Protein AF-A0A812KJP5-F1 (afdb_monomer_lite)

Organism: Symbiodinium pilosum (NCBI:txid2952)

Secondary structure (DSSP, 8-state):
-GGG---SSHHHHHHHHHHHTT-HHHHHHHHHHHHHHTS--HHHHHHHTTT---TTHHHHHHHHHHHHHHHHHHHHHHHHHHHHHHTTTSSS--HHHHHHHHHHHHHHHHHHHHHHHHHHTT-HHHHHHHHHHHHHHHHHHHHHHHHHHHHT-HHHHHTSHHHHTT--S-----PPPHHHHIIIIIHHHHHHHHHHHHHHHHHHHHHHHHHHHHHHHHHHHHHHHHHHT-GGG-

Sequence (234 aa):
DLEDATCSYESDEDQIREAIAGFEEDVITAITVLKSAGAYNTSIRRAHTKGQDIAGAGNSHVDMRLSAAMIPWTVCLIEELSAAHIWEDCSLPSELLTFALAAIIFLAMIATMVASRYWIFHGPDKVNFLIQVCIYAGIFAVSAPFAIAGLQGWAQVQHLPIFYRFAHTPASTACPSRATWFGCVLLRPCIAVIAAILSWVCPVWHHRKDAEVEANELERDAEDVDSVLSPDSL

Radius of gyration: 26.45 Å; chains: 1; bounding box: 56×51×74 Å

pLDDT: mean 79.42, std 16.22, range [42.34, 97.62]

Foldseek 3Di:
DCVPDDDPDPVVVVVVCVVCVPVVVVVVVVVVLCVQQQHDDPVSVVCVVVVHRRRCVLVVVLVVLLVVLCVLLVVLLVQLLLCLVLLVVPPDDHSVLSVVLSVLSVVLSVLLVVLLVVCVVVGSVLNVVLSVLSNVLSVCLNCVLCVQQVVVPPVLNCSRSVNVVVPPDPPDPDHHDPRSCCSSRVVNSVSSVVSSVCSNPVSVVVVVVVVVVVVVVVVVVVVVVVVVVPPPPD

Structure (mmCIF, N/CA/C/O backbone):
data_AF-A0A812KJP5-F1
#
_entry.id   AF-A0A812KJP5-F1
#
loop_
_atom_site.group_PDB
_atom_site.id
_atom_site.type_symbol
_atom_site.label_atom_id
_atom_site.label_alt_id
_atom_site.label_comp_id
_atom_site.label_asym_id
_atom_site.label_entity_id
_atom_site.label_seq_id
_atom_site.pdbx_PDB_ins_code
_atom_site.Cartn_x
_atom_site.Cartn_y
_atom_site.Cartn_z
_atom_site.occupancy
_atom_site.B_iso_or_equiv
_atom_site.auth_seq_id
_atom_site.auth_comp_id
_atom_site.auth_asym_id
_atom_site.auth_atom_id
_atom_site.pdbx_PDB_model_num
ATOM 1 N N . ASP A 1 1 ? -21.103 9.495 34.649 1.00 47.28 1 ASP A N 1
ATOM 2 C CA . ASP A 1 1 ? -21.789 8.625 35.613 1.00 47.28 1 ASP A CA 1
ATOM 3 C C . ASP A 1 1 ? -21.898 7.212 35.075 1.00 47.28 1 ASP A C 1
ATOM 5 O O . ASP A 1 1 ? -22.078 7.053 33.873 1.00 47.28 1 ASP A O 1
ATOM 9 N N . LEU A 1 2 ? -21.698 6.200 35.931 1.00 50.84 2 LEU A N 1
ATOM 10 C CA . LEU A 1 2 ? -21.914 4.786 35.573 1.00 50.84 2 LEU A CA 1
ATOM 11 C C . LEU A 1 2 ? -23.396 4.472 35.345 1.00 50.84 2 LEU A C 1
ATOM 13 O O . LEU A 1 2 ? -23.712 3.500 34.674 1.00 50.84 2 LEU A O 1
ATOM 17 N N . GLU A 1 3 ? -24.286 5.297 35.897 1.00 51.09 3 GLU A N 1
ATOM 18 C CA . GLU A 1 3 ? -25.737 5.119 35.816 1.00 51.09 3 GLU A CA 1
ATOM 19 C C . GLU A 1 3 ? -26.283 5.215 34.382 1.00 51.09 3 GLU A C 1
ATOM 21 O O . GLU A 1 3 ? -27.330 4.642 34.109 1.00 51.09 3 GLU A O 1
ATOM 26 N N . ASP A 1 4 ? -25.546 5.845 33.458 1.00 49.16 4 ASP A N 1
ATOM 27 C CA . ASP A 1 4 ? -25.931 5.981 32.043 1.00 49.16 4 ASP A CA 1
ATOM 28 C C . ASP A 1 4 ? -25.287 4.926 31.117 1.00 49.16 4 ASP A C 1
ATOM 30 O O . ASP A 1 4 ? -25.526 4.926 29.905 1.00 49.16 4 ASP A O 1
ATOM 34 N N . ALA A 1 5 ? -24.419 4.052 31.639 1.00 52.69 5 ALA A N 1
ATOM 35 C CA . ALA A 1 5 ? -23.782 3.010 30.838 1.00 52.69 5 ALA A CA 1
ATOM 36 C C . ALA A 1 5 ? -24.732 1.811 30.699 1.00 52.69 5 ALA A C 1
ATOM 38 O O . ALA A 1 5 ? -25.007 1.129 31.678 1.00 52.69 5 ALA A O 1
ATOM 39 N N . THR A 1 6 ? -25.214 1.559 29.481 1.00 48.53 6 THR A N 1
ATOM 40 C CA . THR A 1 6 ? -26.091 0.424 29.151 1.00 48.53 6 THR A CA 1
ATOM 41 C C . THR A 1 6 ? -25.305 -0.646 28.399 1.00 48.53 6 THR A C 1
ATOM 43 O O . THR A 1 6 ? -24.498 -0.325 27.519 1.00 48.53 6 THR A O 1
ATOM 46 N N . CYS A 1 7 ? -25.513 -1.915 28.754 1.00 51.94 7 CYS A N 1
ATOM 47 C CA . CYS A 1 7 ? -24.945 -3.043 28.014 1.00 51.94 7 CYS A CA 1
ATOM 48 C C . CYS A 1 7 ? -25.886 -3.481 26.883 1.00 51.94 7 C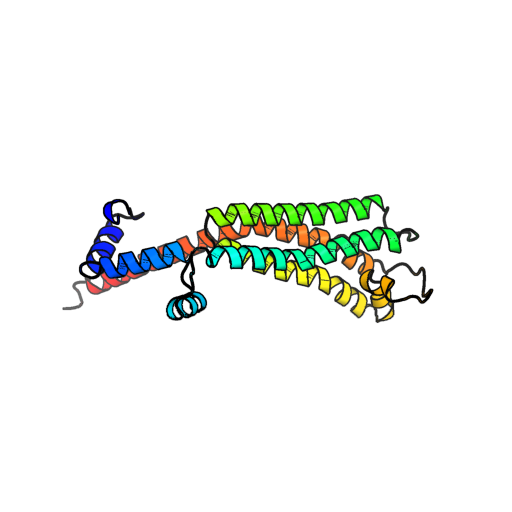YS A C 1
ATOM 50 O O . CYS A 1 7 ? -27.092 -3.249 26.921 1.00 51.94 7 CYS A O 1
ATOM 52 N N . SER A 1 8 ? -25.329 -4.130 25.859 1.00 54.62 8 SER A N 1
ATOM 53 C CA . SER A 1 8 ? -26.097 -4.690 24.736 1.00 54.62 8 SER A CA 1
ATOM 54 C C . SER A 1 8 ? -27.063 -5.804 25.173 1.00 54.62 8 SER A C 1
ATOM 56 O O . SER A 1 8 ? -28.039 -6.068 24.472 1.00 54.62 8 SER A O 1
ATOM 58 N N . TYR A 1 9 ? -26.787 -6.434 26.319 1.00 53.19 9 TYR A N 1
ATOM 59 C CA . TYR A 1 9 ? -27.572 -7.489 26.954 1.00 53.19 9 TYR A CA 1
ATOM 60 C C . TYR A 1 9 ? -27.803 -7.150 28.435 1.00 53.19 9 TYR A C 1
ATOM 62 O O . TYR A 1 9 ? -26.857 -6.812 29.144 1.00 53.19 9 TYR A O 1
ATOM 70 N N . GLU A 1 10 ? -29.054 -7.252 28.904 1.00 59.12 10 GLU A N 1
ATOM 71 C CA . GLU A 1 10 ? -29.430 -6.943 30.300 1.00 59.12 10 GLU A CA 1
ATOM 72 C C . GLU A 1 10 ? -28.800 -7.918 31.313 1.00 59.12 10 GLU A C 1
ATOM 74 O O . GLU A 1 10 ? -28.440 -7.502 32.409 1.00 59.12 10 GLU A O 1
ATOM 79 N N . SER A 1 11 ? -28.599 -9.192 30.950 1.00 61.56 11 SER A N 1
ATOM 80 C CA . SER A 1 11 ? -27.984 -10.195 31.841 1.00 61.56 11 SER A CA 1
ATOM 81 C C . SER A 1 11 ? -26.523 -9.899 32.170 1.00 61.56 11 SER A C 1
ATOM 83 O O . SER A 1 11 ? -26.063 -10.178 33.277 1.00 61.56 11 SER A O 1
ATOM 85 N N . ASP A 1 12 ? -25.800 -9.328 31.209 1.00 54.44 12 ASP A N 1
ATOM 86 C CA . ASP A 1 12 ? -24.386 -9.004 31.364 1.00 54.44 12 ASP A CA 1
ATOM 87 C C . ASP A 1 12 ? -24.230 -7.761 32.235 1.00 54.44 12 ASP A C 1
ATOM 89 O O . ASP A 1 12 ? -23.271 -7.656 32.992 1.00 54.44 12 ASP A O 1
ATOM 93 N N . GLU A 1 13 ? -25.194 -6.835 32.186 1.00 62.16 13 GLU A N 1
ATOM 94 C CA . GLU A 1 13 ? -25.184 -5.646 33.032 1.00 62.16 13 GLU A CA 1
ATOM 95 C C . GLU A 1 13 ? -25.243 -6.013 34.516 1.00 62.16 13 GLU A C 1
ATOM 97 O O . GLU A 1 13 ? -24.439 -5.500 35.296 1.00 62.16 13 GLU A O 1
ATOM 102 N N . ASP A 1 14 ? -26.135 -6.927 34.901 1.00 69.06 14 ASP A N 1
ATOM 103 C CA . ASP A 1 14 ? -26.267 -7.367 36.290 1.00 69.06 14 ASP A CA 1
ATOM 104 C C . ASP A 1 14 ? -25.012 -8.110 36.771 1.00 69.06 14 ASP A C 1
ATOM 106 O O . ASP A 1 14 ? -24.491 -7.803 37.844 1.00 69.06 14 ASP A O 1
ATOM 110 N N . GLN A 1 15 ? -24.455 -9.013 35.954 1.00 65.44 15 GLN A N 1
ATOM 111 C CA . GLN A 1 15 ? -23.216 -9.729 36.290 1.00 65.44 15 GLN A CA 1
ATOM 112 C C . GLN A 1 15 ? -22.006 -8.796 36.391 1.00 65.44 15 GLN A C 1
ATOM 114 O O . GLN A 1 15 ? -21.183 -8.929 37.298 1.00 65.44 15 GLN A O 1
ATOM 119 N N . ILE A 1 16 ? -21.891 -7.832 35.477 1.00 66.12 16 ILE A N 1
ATOM 120 C CA . ILE A 1 16 ? -20.813 -6.844 35.475 1.00 66.12 16 ILE A CA 1
ATOM 121 C C . ILE A 1 16 ? -20.961 -5.912 36.682 1.00 66.12 16 ILE A C 1
ATOM 123 O O . ILE A 1 16 ? -19.976 -5.657 37.374 1.00 66.12 16 ILE A O 1
ATOM 127 N N . ARG A 1 17 ? -22.173 -5.436 36.994 1.00 74.62 17 ARG A N 1
ATOM 128 C CA . ARG A 1 17 ? -22.428 -4.605 38.182 1.00 74.62 17 ARG A CA 1
ATOM 129 C C . ARG A 1 17 ? -22.131 -5.361 39.474 1.00 74.62 17 ARG A C 1
ATOM 131 O O . ARG A 1 17 ? -21.519 -4.782 40.365 1.00 74.62 17 ARG A O 1
ATOM 138 N N . GLU A 1 18 ? -22.498 -6.636 39.566 1.00 78.75 18 GLU A N 1
ATOM 139 C CA . GLU A 1 18 ? -22.200 -7.475 40.731 1.00 78.75 18 GLU A CA 1
ATOM 140 C C . GLU A 1 18 ? -20.693 -7.747 40.873 1.00 78.75 18 GLU A C 1
ATOM 142 O O . GLU A 1 18 ? -20.149 -7.646 41.971 1.00 78.75 18 GLU A O 1
ATOM 147 N N . ALA A 1 19 ? -19.984 -7.994 39.767 1.00 69.38 19 ALA A N 1
ATOM 148 C CA . ALA A 1 19 ? -18.533 -8.186 39.771 1.00 69.38 19 ALA A CA 1
ATOM 149 C C . ALA A 1 19 ? -17.746 -6.906 40.111 1.00 69.38 19 ALA A C 1
ATOM 151 O O . ALA A 1 19 ? -16.631 -6.981 40.633 1.00 69.38 19 ALA A O 1
ATOM 152 N N . ILE A 1 20 ? -18.307 -5.732 39.805 1.00 72.94 20 ILE A N 1
ATOM 153 C CA . ILE A 1 20 ? -17.706 -4.422 40.095 1.00 72.94 20 ILE A CA 1
ATOM 154 C C . ILE A 1 20 ? -18.108 -3.907 41.489 1.00 72.94 20 ILE A C 1
ATOM 156 O O . ILE A 1 20 ? -17.459 -2.996 42.008 1.00 72.94 20 ILE A O 1
ATOM 160 N N . ALA A 1 21 ? -19.133 -4.484 42.121 1.00 74.44 21 ALA A N 1
ATOM 161 C CA . ALA A 1 21 ? -19.627 -4.044 43.421 1.00 74.44 21 ALA A CA 1
ATOM 162 C C . ALA A 1 21 ? -18.507 -4.052 44.479 1.00 74.44 21 ALA A C 1
ATOM 164 O O . ALA A 1 21 ? -17.868 -5.074 44.737 1.00 74.44 21 ALA A O 1
ATOM 165 N N . GLY A 1 22 ? -18.253 -2.894 45.096 1.00 75.19 22 GLY A N 1
ATOM 166 C CA . GLY A 1 22 ? -17.156 -2.699 46.053 1.00 75.19 22 GLY A CA 1
ATOM 167 C C . GLY A 1 22 ? -15.798 -2.320 45.443 1.00 75.19 22 GLY A C 1
ATOM 168 O O . GLY A 1 22 ? -14.857 -2.054 46.192 1.00 75.19 22 GLY A O 1
ATOM 169 N N . PHE A 1 23 ? -15.698 -2.242 44.113 1.00 75.62 23 PHE A N 1
ATOM 170 C CA . PHE A 1 23 ? -14.547 -1.724 43.364 1.00 75.62 23 PHE A CA 1
ATOM 171 C C . PHE A 1 23 ? -14.956 -0.603 42.391 1.00 75.62 23 PHE A C 1
ATOM 173 O O . PHE A 1 23 ? -14.226 -0.316 41.438 1.00 75.62 23 PHE A O 1
ATOM 180 N N . GLU A 1 24 ? -16.112 0.045 42.594 1.00 79.44 24 GLU A N 1
ATOM 181 C CA . GLU A 1 24 ? -16.663 0.986 41.611 1.00 79.44 24 GLU A CA 1
ATOM 182 C C . GLU A 1 24 ? -15.708 2.152 41.336 1.00 79.44 24 GLU A C 1
ATOM 184 O O . GLU A 1 24 ? -15.529 2.545 40.187 1.00 79.44 24 GLU A O 1
ATOM 189 N N . GLU A 1 25 ? -15.048 2.685 42.365 1.00 72.31 25 GLU A N 1
ATOM 190 C CA . GLU A 1 25 ? -14.128 3.820 42.234 1.00 72.31 25 GLU A CA 1
ATOM 191 C C . GLU A 1 25 ? -12.852 3.450 41.454 1.00 72.31 25 GLU A C 1
ATOM 193 O O . GLU A 1 25 ? -12.381 4.220 40.609 1.00 72.31 25 GLU A O 1
ATOM 198 N N . ASP A 1 26 ? -12.338 2.234 41.656 1.00 69.94 26 ASP A N 1
ATOM 199 C CA . ASP A 1 26 ? -11.182 1.704 40.929 1.00 69.94 26 ASP A CA 1
ATOM 200 C C . ASP A 1 26 ? -11.531 1.414 39.468 1.00 69.94 26 ASP A C 1
ATOM 202 O O . ASP A 1 26 ? -10.742 1.711 38.567 1.00 69.94 26 ASP A O 1
ATOM 206 N N . VAL A 1 27 ? -12.735 0.899 39.208 1.00 72.31 27 VAL A N 1
ATOM 207 C CA . VAL A 1 27 ? -13.233 0.648 37.853 1.00 72.31 27 VAL A CA 1
ATOM 208 C C . VAL A 1 27 ? -13.562 1.955 37.136 1.00 72.31 27 VAL A C 1
ATOM 210 O O . VAL A 1 27 ? -13.193 2.107 35.975 1.00 72.31 27 VAL A O 1
ATOM 213 N N . ILE A 1 28 ? -14.145 2.950 37.808 1.00 74.06 28 ILE A N 1
ATOM 214 C CA . ILE A 1 28 ? -14.321 4.311 37.274 1.00 74.06 28 ILE A CA 1
ATOM 215 C C . ILE A 1 28 ? -12.970 4.907 36.914 1.00 74.06 28 ILE A C 1
ATOM 217 O O . ILE A 1 28 ? -12.813 5.470 35.829 1.00 74.06 28 ILE A O 1
ATOM 221 N N . THR A 1 29 ? -11.982 4.772 37.794 1.00 69.19 29 THR A N 1
ATOM 222 C CA . THR A 1 29 ? -10.630 5.272 37.556 1.00 69.19 29 THR A CA 1
ATOM 223 C C . THR A 1 29 ? -9.992 4.541 36.381 1.00 69.19 29 THR A C 1
ATOM 225 O O . THR A 1 29 ? -9.468 5.186 35.476 1.00 69.19 29 THR A O 1
ATOM 228 N N . ALA A 1 30 ? -10.105 3.214 36.319 1.00 63.72 30 ALA A N 1
ATOM 229 C CA . ALA A 1 30 ? -9.614 2.409 35.210 1.00 63.72 30 ALA A CA 1
ATOM 230 C C . ALA A 1 30 ? -10.298 2.794 33.894 1.00 63.72 30 ALA A C 1
ATOM 232 O O . ALA A 1 30 ? -9.602 3.068 32.925 1.00 63.72 30 ALA A O 1
ATOM 233 N N . ILE A 1 31 ? -11.627 2.909 33.853 1.00 66.44 31 ILE A N 1
ATOM 234 C CA . ILE A 1 31 ? -12.403 3.348 32.683 1.00 66.44 31 ILE A CA 1
ATOM 235 C C . ILE A 1 31 ? -12.028 4.775 32.285 1.00 66.44 31 ILE A C 1
ATOM 237 O O . ILE A 1 31 ? -11.904 5.060 31.099 1.00 66.44 31 ILE A O 1
ATOM 241 N N . THR A 1 32 ? -11.802 5.675 33.240 1.00 63.12 32 THR A N 1
ATOM 242 C CA . THR A 1 32 ? -11.398 7.065 32.975 1.00 63.12 32 THR A CA 1
ATOM 243 C C . THR A 1 32 ? -9.977 7.123 32.418 1.00 63.12 32 THR A C 1
ATOM 245 O O . THR A 1 32 ? -9.706 7.861 31.468 1.00 63.12 32 THR A O 1
ATOM 248 N N . VAL A 1 33 ? -9.074 6.285 32.928 1.00 55.97 33 VAL A N 1
ATOM 249 C CA . VAL A 1 33 ? -7.719 6.099 32.393 1.00 55.97 33 VAL A CA 1
ATOM 250 C C . VAL A 1 33 ? -7.774 5.459 31.002 1.00 55.97 33 VAL A C 1
ATOM 252 O O . VAL A 1 33 ? -7.087 5.908 30.094 1.00 55.97 33 VAL A O 1
ATOM 255 N N . LEU A 1 34 ? -8.633 4.464 30.786 1.00 54.88 34 LEU A N 1
ATOM 256 C CA . LEU A 1 34 ? -8.843 3.784 29.505 1.00 54.88 34 LEU A CA 1
ATOM 257 C C . LEU A 1 34 ? -9.450 4.716 28.446 1.00 54.88 34 LEU A C 1
ATOM 259 O O . LEU A 1 34 ? -8.992 4.719 27.302 1.00 54.88 34 LEU A O 1
ATOM 263 N N . LYS A 1 35 ? -10.435 5.539 28.830 1.00 56.22 35 LYS A N 1
ATOM 264 C CA . LYS A 1 35 ? -11.075 6.563 27.989 1.00 56.22 35 LYS A CA 1
ATOM 265 C C . LYS A 1 35 ? -10.123 7.703 27.652 1.00 56.22 35 LYS A C 1
ATOM 267 O O . LYS A 1 35 ? -10.075 8.114 26.498 1.00 56.22 35 LYS A O 1
ATOM 272 N N . SER A 1 36 ? -9.361 8.205 28.624 1.00 50.59 36 SER A N 1
ATOM 273 C CA . SER A 1 36 ? -8.365 9.260 28.374 1.00 50.59 36 SER A CA 1
ATOM 274 C C . SER A 1 36 ? -7.184 8.756 27.534 1.00 50.59 36 SER A C 1
ATOM 276 O O . SER A 1 36 ? -6.625 9.520 26.745 1.00 50.59 36 SER A O 1
ATOM 278 N N . ALA A 1 37 ? -6.856 7.463 27.632 1.00 42.34 37 ALA A N 1
ATOM 279 C CA . ALA A 1 37 ? -5.764 6.835 26.895 1.00 42.34 37 ALA A CA 1
ATOM 280 C C . ALA A 1 37 ? -6.135 6.259 25.512 1.00 42.34 37 ALA A C 1
ATOM 282 O O . ALA A 1 37 ? -5.232 6.019 24.712 1.00 42.34 37 ALA A O 1
ATOM 283 N N . GLY A 1 38 ? -7.418 6.039 25.203 1.00 45.72 38 GLY A N 1
ATOM 284 C CA . GLY A 1 38 ? -7.860 5.557 23.886 1.00 45.72 38 GLY A CA 1
ATOM 285 C C . GLY A 1 38 ? -7.452 4.112 23.550 1.00 45.72 38 GLY A C 1
ATOM 286 O O . GLY A 1 38 ? -6.989 3.871 22.440 1.00 45.72 38 GLY A O 1
ATOM 287 N N . ALA A 1 39 ? -7.685 3.178 24.485 1.00 49.41 39 ALA A N 1
ATOM 288 C CA . ALA A 1 39 ? -7.347 1.739 24.480 1.00 49.41 39 ALA A CA 1
ATOM 289 C C . ALA A 1 39 ? -6.002 1.389 25.155 1.00 49.41 39 ALA A C 1
ATOM 291 O O . ALA A 1 39 ? -4.918 1.817 24.756 1.00 49.41 39 ALA A O 1
ATOM 292 N N . TYR A 1 40 ? -6.092 0.593 26.228 1.00 47.56 40 TYR A N 1
ATOM 293 C CA . TYR A 1 40 ? -4.968 0.174 27.071 1.00 47.56 40 TYR A CA 1
ATOM 294 C C . TYR A 1 40 ? -3.968 -0.662 26.274 1.00 47.56 40 TYR A C 1
ATOM 296 O O . TYR A 1 40 ? -4.288 -1.747 25.796 1.00 47.56 40 TYR A O 1
ATOM 304 N N . ASN A 1 41 ? -2.713 -0.226 26.217 1.00 56.12 41 ASN A N 1
ATOM 305 C CA . ASN A 1 41 ? -1.611 -1.107 25.851 1.00 56.12 41 ASN A CA 1
ATOM 306 C C . ASN A 1 41 ? -0.502 -1.044 26.917 1.00 56.12 41 ASN A C 1
ATOM 308 O O . ASN A 1 41 ? -0.424 -0.118 27.733 1.00 56.12 41 ASN A O 1
ATOM 312 N N . THR A 1 42 ? 0.395 -2.030 26.908 1.00 51.06 42 THR A N 1
ATOM 313 C CA . THR A 1 42 ? 1.503 -2.152 27.873 1.00 51.06 42 THR A CA 1
ATOM 314 C C . THR A 1 42 ? 2.496 -0.983 27.829 1.00 51.06 42 THR A C 1
ATOM 316 O O . THR A 1 42 ? 3.133 -0.682 28.842 1.00 51.06 42 THR A O 1
ATOM 319 N N . SER A 1 43 ? 2.611 -0.283 26.697 1.00 49.88 43 SER A N 1
ATOM 320 C CA . SER A 1 43 ? 3.455 0.910 26.554 1.00 49.88 43 SER A CA 1
ATOM 321 C C . SER A 1 43 ? 2.841 2.156 27.210 1.00 49.88 43 SER A C 1
ATOM 323 O O . SER A 1 43 ? 3.564 2.920 27.847 1.00 49.88 43 SER A O 1
ATOM 325 N N . ILE A 1 44 ? 1.513 2.296 27.177 1.00 53.97 44 ILE A N 1
ATOM 326 C CA . ILE A 1 44 ? 0.755 3.380 27.818 1.00 53.97 44 ILE A CA 1
ATOM 327 C C . ILE A 1 44 ? 0.739 3.197 29.338 1.00 53.97 44 ILE A C 1
ATOM 329 O O . ILE A 1 44 ? 0.988 4.152 30.073 1.00 53.97 44 ILE A O 1
ATOM 333 N N . ARG A 1 45 ? 0.582 1.956 29.831 1.00 52.62 45 ARG A N 1
ATOM 334 C CA . ARG A 1 45 ? 0.725 1.642 31.268 1.00 52.62 45 ARG A CA 1
ATOM 335 C C . ARG A 1 45 ? 2.083 2.096 31.811 1.00 52.62 45 ARG A C 1
ATOM 337 O O . ARG A 1 45 ? 2.173 2.617 32.924 1.00 52.62 45 ARG A O 1
ATOM 344 N N . ARG A 1 46 ? 3.144 1.926 31.012 1.00 55.97 46 ARG A N 1
ATOM 345 C CA . ARG A 1 46 ? 4.517 2.343 31.336 1.00 55.97 46 ARG A CA 1
ATOM 346 C C . ARG A 1 46 ? 4.716 3.869 31.262 1.00 55.97 46 ARG A C 1
ATOM 348 O O . ARG A 1 46 ? 5.594 4.375 31.952 1.00 55.97 46 ARG A O 1
ATOM 355 N N . ALA A 1 47 ? 3.937 4.591 30.454 1.00 56.06 47 ALA A N 1
ATOM 356 C CA . ALA A 1 47 ? 3.946 6.057 30.387 1.00 56.06 47 ALA A CA 1
ATOM 357 C C . ALA A 1 47 ? 3.162 6.692 31.554 1.00 56.06 47 ALA A C 1
ATOM 359 O O . ALA A 1 47 ? 3.664 7.608 32.204 1.00 56.06 47 ALA A O 1
ATOM 360 N N . HIS A 1 48 ? 2.002 6.126 31.909 1.00 52.16 48 HIS A N 1
ATOM 361 C CA . HIS A 1 48 ? 1.212 6.545 33.074 1.00 52.16 48 HIS A CA 1
ATOM 362 C C . HIS A 1 48 ? 1.970 6.357 34.393 1.00 52.16 48 HIS A C 1
ATOM 364 O O . HIS A 1 48 ? 2.065 7.275 35.199 1.00 52.16 48 HIS A O 1
ATOM 370 N N . THR A 1 49 ? 2.602 5.192 34.593 1.00 62.66 49 THR A N 1
ATOM 371 C CA . THR A 1 49 ? 3.444 4.940 35.785 1.00 62.66 49 THR A CA 1
ATOM 372 C C . THR A 1 49 ? 4.660 5.867 35.883 1.00 62.66 49 THR A C 1
ATOM 374 O O . THR A 1 49 ? 5.284 5.938 36.937 1.00 62.66 49 THR A O 1
ATOM 377 N N . LYS A 1 50 ? 4.990 6.602 34.815 1.00 67.44 50 LYS A N 1
ATOM 378 C CA . LYS A 1 50 ? 6.027 7.643 34.795 1.00 67.44 50 LYS A CA 1
ATOM 379 C C . LYS A 1 50 ? 5.476 9.066 34.964 1.00 67.44 50 LYS A C 1
ATOM 381 O O . LYS A 1 50 ? 6.256 10.009 34.868 1.00 67.44 50 LYS A O 1
ATOM 386 N N . GLY A 1 51 ? 4.173 9.235 35.199 1.00 59.47 51 GLY A N 1
ATOM 387 C CA . GLY A 1 51 ? 3.530 10.542 35.368 1.00 59.47 51 GLY A CA 1
ATOM 388 C C . GLY A 1 51 ? 3.441 11.369 34.082 1.00 59.47 51 GLY A C 1
ATOM 389 O O . GLY A 1 51 ? 3.392 12.593 34.151 1.00 59.47 51 GLY A O 1
ATOM 390 N N . GLN A 1 52 ? 3.480 10.727 32.910 1.00 56.81 52 GLN A N 1
ATOM 391 C CA . GLN A 1 52 ? 3.330 11.419 31.629 1.00 56.81 52 GLN A CA 1
ATOM 392 C C . GLN A 1 52 ? 1.846 11.631 31.317 1.00 56.81 52 GLN A C 1
ATOM 394 O O . GLN A 1 52 ? 1.049 10.713 31.499 1.00 56.81 52 GLN A O 1
ATOM 399 N N . ASP A 1 53 ? 1.491 12.822 30.829 1.00 50.88 53 ASP A N 1
ATOM 400 C CA . ASP A 1 53 ? 0.147 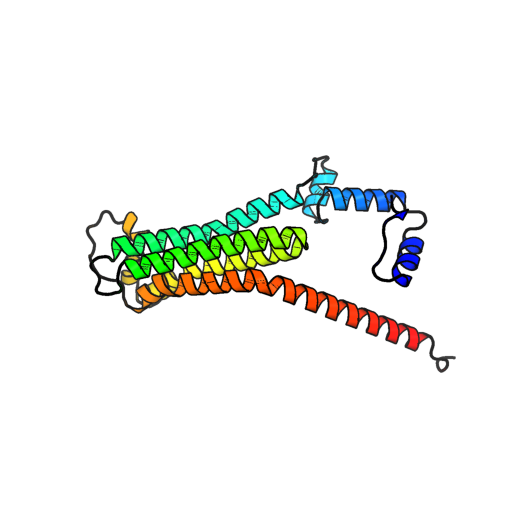13.096 30.319 1.00 50.88 53 ASP A CA 1
ATOM 401 C C . ASP A 1 53 ? -0.106 12.230 29.076 1.00 50.88 53 ASP A C 1
ATOM 403 O O . ASP A 1 53 ? 0.648 12.268 28.101 1.00 50.88 53 ASP A O 1
ATOM 407 N N . ILE A 1 54 ? -1.130 11.385 29.161 1.00 51.81 54 ILE A N 1
ATOM 408 C CA . ILE A 1 54 ? -1.495 10.382 28.154 1.00 51.81 54 ILE A CA 1
ATOM 409 C C . ILE A 1 54 ? -2.802 10.725 27.437 1.00 51.81 54 ILE A C 1
ATOM 411 O O . ILE A 1 54 ? -3.236 9.950 26.580 1.00 51.81 54 ILE A O 1
ATOM 415 N N . ALA A 1 55 ? -3.401 11.886 27.729 1.00 47.81 55 ALA A N 1
ATOM 416 C CA . ALA A 1 55 ? -4.595 12.350 27.038 1.00 47.81 55 ALA A CA 1
ATOM 417 C C . ALA A 1 55 ? -4.337 12.432 25.520 1.00 47.81 55 ALA A C 1
ATOM 419 O O . ALA A 1 55 ? -3.528 13.225 25.040 1.00 47.81 55 ALA A O 1
ATOM 420 N N . GLY A 1 56 ? -5.005 11.571 24.744 1.00 47.88 56 GLY A N 1
ATOM 421 C CA . GLY A 1 56 ? -4.891 11.547 23.279 1.00 47.88 56 GLY A CA 1
ATOM 422 C C . GLY A 1 56 ? -3.654 10.835 22.706 1.00 47.88 56 GLY A C 1
ATOM 423 O O . GLY A 1 56 ? -3.476 10.826 21.484 1.00 47.88 56 GLY A O 1
ATOM 424 N N . ALA A 1 57 ? -2.832 10.183 23.537 1.00 52.09 57 ALA A N 1
ATOM 425 C CA . ALA A 1 57 ? -1.650 9.439 23.084 1.00 52.09 57 ALA A CA 1
ATOM 426 C C . ALA A 1 57 ? -1.985 8.269 22.132 1.00 52.09 57 ALA A C 1
ATOM 428 O O . ALA A 1 57 ? -1.168 7.908 21.284 1.00 52.09 57 ALA A O 1
ATOM 429 N N . GLY A 1 58 ? -3.198 7.707 22.221 1.00 51.78 58 GLY A N 1
ATOM 430 C CA . GLY A 1 58 ? -3.681 6.685 21.287 1.00 51.78 58 GLY A CA 1
ATOM 431 C C . GLY A 1 58 ? -3.830 7.195 19.845 1.00 51.78 58 GLY A C 1
ATOM 432 O O . GLY A 1 58 ? -3.455 6.498 18.903 1.00 51.78 58 GLY A O 1
ATOM 433 N N . ASN A 1 59 ? -4.287 8.438 19.656 1.00 58.09 59 ASN A N 1
ATOM 434 C CA . ASN A 1 59 ? -4.559 8.999 18.326 1.00 58.09 59 ASN A CA 1
ATOM 435 C C . ASN A 1 59 ? -3.298 9.528 17.629 1.00 58.09 59 ASN A C 1
ATOM 437 O O . ASN A 1 59 ? -3.141 9.338 16.422 1.00 58.09 59 ASN A O 1
ATOM 441 N N . SER A 1 60 ? -2.363 10.131 18.372 1.00 64.12 60 SER A N 1
ATOM 442 C CA . SER A 1 60 ? -1.104 10.632 17.795 1.00 64.12 60 SER A CA 1
ATOM 443 C C . SER A 1 60 ? -0.248 9.503 17.207 1.00 64.12 60 SER A C 1
ATOM 445 O O . SER A 1 60 ? 0.379 9.664 16.158 1.00 64.12 60 SER A O 1
ATOM 447 N N . HIS A 1 61 ? -0.287 8.321 17.827 1.00 76.19 61 HIS A N 1
ATOM 448 C CA . HIS A 1 61 ? 0.371 7.125 17.313 1.00 76.19 61 HIS A CA 1
ATOM 449 C C . HIS A 1 61 ? -0.261 6.626 16.000 1.00 76.19 61 HIS A C 1
ATOM 451 O O . HIS A 1 61 ? 0.455 6.184 15.098 1.00 76.19 61 HIS A O 1
ATOM 457 N N . VAL A 1 62 ? -1.587 6.731 15.850 1.00 80.12 62 VAL A N 1
ATOM 458 C CA . VAL A 1 62 ? -2.298 6.356 14.615 1.00 80.12 62 VAL A CA 1
ATOM 459 C C . VAL A 1 62 ? -1.960 7.315 13.473 1.00 80.12 62 VAL A C 1
ATOM 461 O O . VAL A 1 62 ? -1.613 6.851 12.388 1.00 80.12 62 VAL A O 1
ATOM 464 N N . ASP A 1 63 ? -1.972 8.629 13.710 1.00 83.56 63 ASP A N 1
ATOM 465 C CA . ASP A 1 63 ? -1.628 9.630 12.689 1.00 83.56 63 ASP A CA 1
ATOM 466 C C . ASP A 1 63 ? -0.172 9.482 12.200 1.00 83.56 63 ASP A C 1
ATOM 468 O O . ASP A 1 63 ? 0.100 9.533 10.993 1.00 83.56 63 ASP A O 1
ATOM 472 N N . MET A 1 64 ? 0.774 9.229 13.115 1.00 87.06 64 MET A N 1
ATOM 473 C CA . MET A 1 64 ? 2.178 8.990 12.761 1.00 87.06 64 MET A CA 1
ATOM 474 C C . MET A 1 64 ? 2.343 7.710 11.933 1.00 87.06 64 MET A C 1
ATOM 476 O O . MET A 1 64 ? 3.052 7.705 10.924 1.00 87.06 64 MET A O 1
ATOM 480 N N . ARG A 1 65 ? 1.666 6.622 12.317 1.00 88.31 65 ARG A N 1
ATOM 481 C CA . ARG A 1 65 ? 1.727 5.359 11.572 1.00 88.31 65 ARG A CA 1
ATOM 482 C C . ARG A 1 65 ? 1.029 5.439 10.218 1.00 88.31 65 ARG A C 1
ATOM 484 O O . ARG A 1 65 ? 1.527 4.856 9.258 1.00 88.31 65 ARG A O 1
ATOM 491 N N . LEU A 1 66 ? -0.073 6.179 10.114 1.00 89.62 66 LEU A N 1
ATOM 492 C CA . LEU A 1 66 ? -0.742 6.440 8.841 1.00 89.62 66 LEU A CA 1
ATOM 493 C C . LEU A 1 66 ? 0.171 7.239 7.904 1.00 89.62 66 LEU A C 1
ATOM 495 O O . LEU A 1 66 ? 0.305 6.892 6.734 1.00 89.62 66 LEU A O 1
ATOM 499 N N . SER A 1 67 ? 0.867 8.248 8.433 1.00 91.44 67 SER A N 1
ATOM 500 C CA . SER A 1 67 ? 1.868 9.006 7.674 1.00 91.44 67 SER A CA 1
ATOM 501 C C . SER A 1 67 ? 2.997 8.098 7.177 1.00 91.44 67 SER A C 1
ATOM 503 O O . SER A 1 67 ? 3.355 8.146 6.001 1.00 91.44 67 SER A O 1
ATOM 505 N N . ALA A 1 68 ? 3.503 7.203 8.033 1.00 92.38 68 ALA A N 1
ATOM 506 C CA . ALA A 1 68 ? 4.503 6.209 7.644 1.00 92.38 68 ALA A CA 1
ATOM 507 C C . ALA A 1 68 ? 3.987 5.244 6.559 1.00 92.38 68 ALA A C 1
ATOM 509 O O . ALA A 1 68 ? 4.731 4.898 5.643 1.00 92.38 68 ALA A O 1
ATOM 510 N N . ALA A 1 69 ? 2.708 4.859 6.611 1.00 93.25 69 ALA A N 1
ATOM 511 C CA . ALA A 1 69 ? 2.079 4.021 5.592 1.00 93.25 69 ALA A CA 1
ATOM 512 C C . ALA A 1 69 ? 1.997 4.695 4.217 1.00 93.25 69 ALA A C 1
ATOM 514 O O . ALA A 1 69 ? 2.018 3.997 3.207 1.00 93.25 69 ALA A O 1
ATOM 515 N N . MET A 1 70 ? 1.939 6.029 4.156 1.00 95.44 70 MET A N 1
ATOM 516 C CA . MET A 1 70 ? 1.895 6.775 2.893 1.00 95.44 70 MET A CA 1
ATOM 517 C C . MET A 1 70 ? 3.267 6.930 2.224 1.00 95.44 70 MET A C 1
ATOM 519 O O . MET A 1 70 ? 3.325 7.189 1.020 1.00 95.44 70 MET A O 1
ATOM 523 N N . ILE A 1 71 ? 4.372 6.743 2.956 1.00 96.31 71 ILE A N 1
ATOM 524 C CA . ILE A 1 71 ? 5.737 6.843 2.413 1.00 96.31 71 ILE A CA 1
ATOM 525 C C . ILE A 1 71 ? 5.950 5.914 1.203 1.00 96.31 71 ILE A C 1
ATOM 527 O O . ILE A 1 71 ? 6.299 6.431 0.140 1.00 96.31 71 ILE A O 1
ATOM 531 N N . PRO A 1 72 ? 5.725 4.584 1.285 1.00 96.25 72 PRO A N 1
ATOM 532 C CA . PRO A 1 72 ? 5.948 3.700 0.140 1.00 96.25 72 PRO A CA 1
ATOM 533 C C . PRO A 1 72 ? 5.060 4.048 -1.062 1.00 96.25 72 PRO A C 1
ATOM 535 O O . PRO A 1 72 ? 5.521 3.994 -2.197 1.00 96.25 72 PRO A O 1
ATOM 538 N N . TRP A 1 73 ? 3.817 4.483 -0.837 1.00 96.81 73 TRP A N 1
ATOM 539 C CA . TRP A 1 73 ? 2.930 4.913 -1.922 1.00 96.81 73 TRP A CA 1
ATOM 540 C C . TRP A 1 73 ? 3.391 6.204 -2.594 1.00 96.81 73 TRP A C 1
ATOM 542 O O . TRP A 1 73 ? 3.306 6.328 -3.813 1.00 96.81 73 TRP A O 1
ATOM 552 N N . THR A 1 74 ? 3.943 7.133 -1.814 1.00 96.38 74 THR A N 1
ATOM 553 C CA . THR A 1 74 ? 4.554 8.357 -2.342 1.00 96.38 74 THR A CA 1
ATOM 554 C C . THR A 1 74 ? 5.761 8.020 -3.216 1.00 96.38 74 THR A C 1
ATOM 556 O O . THR A 1 74 ? 5.919 8.601 -4.286 1.00 96.38 74 THR A O 1
ATOM 559 N N . VAL A 1 75 ? 6.579 7.042 -2.809 1.00 95.31 75 VAL A N 1
ATOM 560 C CA . VAL A 1 75 ? 7.686 6.534 -3.635 1.00 95.31 75 VAL A CA 1
ATOM 561 C C . VAL A 1 75 ? 7.157 5.932 -4.938 1.00 95.31 75 VAL A C 1
ATOM 563 O O . VAL A 1 75 ? 7.622 6.334 -6.000 1.00 95.31 75 VAL A O 1
ATOM 566 N N . CYS A 1 76 ? 6.144 5.058 -4.883 1.00 95.06 76 CYS A N 1
ATOM 567 C CA . CYS A 1 76 ? 5.509 4.500 -6.084 1.00 95.06 76 CYS A CA 1
ATOM 568 C C . CYS A 1 76 ? 5.019 5.597 -7.041 1.00 95.06 76 CYS A C 1
ATOM 570 O O . CYS A 1 76 ? 5.267 5.516 -8.240 1.00 95.06 76 CYS A O 1
ATOM 572 N N . LEU A 1 77 ? 4.358 6.634 -6.517 1.00 95.62 77 LEU A N 1
ATOM 573 C CA . LEU A 1 77 ? 3.861 7.756 -7.313 1.00 95.62 77 LEU A CA 1
ATOM 574 C C . LEU A 1 77 ? 5.003 8.532 -7.986 1.00 95.62 77 LEU A C 1
ATOM 576 O O . LEU A 1 77 ? 4.929 8.828 -9.176 1.00 95.62 77 LEU A O 1
ATOM 580 N N . ILE A 1 78 ? 6.068 8.844 -7.242 1.00 94.06 78 ILE A N 1
ATOM 581 C CA . ILE A 1 78 ? 7.246 9.536 -7.783 1.00 94.06 78 ILE A CA 1
ATOM 582 C C . ILE A 1 78 ? 7.908 8.695 -8.874 1.00 94.06 78 ILE A C 1
ATOM 584 O O . ILE A 1 78 ? 8.295 9.235 -9.909 1.00 94.06 78 ILE A O 1
ATOM 588 N N . GLU A 1 79 ? 8.047 7.388 -8.661 1.00 91.88 79 GLU A N 1
ATOM 589 C CA . GLU A 1 79 ? 8.665 6.495 -9.638 1.00 91.88 79 GLU A CA 1
ATOM 590 C C . GLU A 1 79 ? 7.825 6.352 -10.911 1.00 91.88 79 GLU A C 1
ATOM 592 O O . GLU A 1 79 ? 8.408 6.306 -11.989 1.00 91.88 79 GLU A O 1
ATOM 597 N N . GLU A 1 80 ? 6.492 6.351 -10.822 1.00 91.94 80 GLU A N 1
ATOM 598 C CA . GLU A 1 80 ? 5.616 6.355 -12.006 1.00 91.94 80 GLU A CA 1
ATOM 599 C C . GLU A 1 80 ? 5.698 7.653 -12.800 1.00 91.94 80 GLU A C 1
ATOM 601 O O . GLU A 1 80 ? 5.835 7.645 -14.023 1.00 91.94 80 GLU A O 1
ATOM 606 N N . LEU A 1 81 ? 5.677 8.791 -12.107 1.00 91.75 81 LEU A N 1
ATOM 607 C CA . LEU A 1 81 ? 5.859 10.089 -12.756 1.00 91.75 81 LEU A CA 1
ATOM 608 C C . LEU A 1 81 ? 7.250 10.198 -13.394 1.00 91.75 81 LEU A C 1
ATOM 610 O O . LEU A 1 81 ? 7.401 10.761 -14.475 1.00 91.75 81 LEU A O 1
ATOM 614 N N . SER A 1 82 ? 8.266 9.623 -12.749 1.00 89.56 82 SER A N 1
ATOM 615 C CA . SER A 1 82 ? 9.620 9.561 -13.300 1.00 89.56 82 SER A CA 1
ATOM 616 C C . SER A 1 82 ? 9.686 8.640 -14.519 1.00 89.56 82 SER A C 1
ATOM 618 O O . SER A 1 82 ? 10.356 8.978 -15.488 1.00 89.56 82 SER A O 1
ATOM 620 N N . ALA A 1 83 ? 8.972 7.511 -14.508 1.00 87.56 83 ALA A N 1
ATOM 621 C CA . ALA A 1 83 ? 8.891 6.596 -15.644 1.00 87.56 83 ALA A CA 1
ATOM 622 C C . ALA A 1 83 ? 8.302 7.273 -16.890 1.00 87.56 83 ALA A C 1
ATOM 624 O O . ALA A 1 83 ? 8.811 7.046 -17.985 1.00 87.56 83 ALA A O 1
ATOM 625 N N . ALA A 1 84 ? 7.300 8.147 -16.724 1.00 86.88 84 ALA A N 1
ATOM 626 C CA . ALA A 1 84 ? 6.735 8.924 -17.830 1.00 86.88 84 ALA A CA 1
ATOM 627 C C . ALA A 1 84 ? 7.793 9.790 -18.533 1.00 86.88 84 ALA A C 1
ATOM 629 O O . ALA A 1 84 ? 7.796 9.869 -19.753 1.00 86.88 84 ALA A O 1
ATOM 630 N N . HIS A 1 85 ? 8.710 10.391 -17.769 1.00 85.56 85 HIS A N 1
ATOM 631 C CA . HIS A 1 85 ? 9.765 11.243 -18.320 1.00 85.56 85 HIS A CA 1
ATOM 632 C C . HIS A 1 85 ? 10.972 10.451 -18.846 1.00 85.56 85 HIS A C 1
ATOM 634 O O . HIS A 1 85 ? 11.555 10.799 -19.864 1.00 85.56 85 HIS A O 1
ATOM 640 N N . ILE A 1 86 ? 11.378 9.387 -18.149 1.00 84.75 86 ILE A N 1
ATOM 641 C CA . ILE A 1 86 ? 12.588 8.621 -18.493 1.00 84.75 86 ILE A CA 1
ATOM 642 C C . ILE A 1 86 ? 12.355 7.726 -19.715 1.00 84.75 86 ILE A C 1
ATOM 644 O O . ILE A 1 86 ? 13.286 7.462 -20.474 1.00 84.75 86 ILE A O 1
ATOM 648 N N . TRP A 1 87 ? 11.129 7.234 -19.902 1.00 85.50 87 TRP A N 1
ATOM 649 C CA . TRP A 1 87 ? 10.780 6.306 -20.978 1.00 85.50 87 TRP A CA 1
ATOM 650 C C . TRP A 1 87 ? 9.933 6.952 -22.081 1.00 85.50 87 TRP A C 1
ATOM 652 O O . TRP A 1 87 ? 9.296 6.228 -22.840 1.00 85.50 87 TRP A O 1
ATOM 662 N N . GLU A 1 88 ? 9.947 8.284 -22.195 1.00 82.69 88 GLU A N 1
ATOM 663 C CA . GLU A 1 88 ? 9.211 9.053 -23.216 1.00 82.69 88 GLU A CA 1
ATOM 664 C C . GLU A 1 88 ? 9.500 8.553 -24.646 1.00 82.69 88 GLU A C 1
ATOM 666 O O . GLU A 1 88 ? 8.585 8.348 -25.440 1.00 82.69 88 GLU A O 1
ATOM 671 N N . ASP A 1 89 ? 10.767 8.249 -24.945 1.00 82.50 89 ASP A N 1
ATOM 672 C CA . ASP A 1 89 ? 11.209 7.786 -26.269 1.00 82.50 89 ASP A CA 1
ATOM 673 C C . ASP A 1 89 ? 10.913 6.295 -26.548 1.00 82.50 89 ASP A C 1
ATOM 675 O O . ASP A 1 89 ? 11.223 5.769 -27.624 1.00 82.50 89 ASP A O 1
ATOM 679 N N . CYS A 1 90 ? 10.345 5.564 -25.587 1.00 83.19 90 CYS A N 1
ATOM 680 C CA . CYS A 1 90 ? 10.096 4.136 -25.728 1.00 83.19 90 CYS A CA 1
ATOM 681 C C . CYS A 1 90 ? 8.769 3.840 -26.431 1.00 83.19 90 CYS A C 1
ATOM 683 O O . CYS A 1 90 ? 7.745 4.465 -26.196 1.00 83.19 90 CYS A O 1
ATOM 685 N N . SER A 1 91 ? 8.744 2.778 -27.246 1.00 78.12 91 SER A N 1
ATOM 686 C CA . SER A 1 91 ? 7.533 2.308 -27.958 1.00 78.12 91 SER A CA 1
ATOM 687 C C . SER A 1 91 ? 6.364 1.847 -27.061 1.00 78.12 91 SER A C 1
ATOM 689 O O . SER A 1 91 ? 5.350 1.357 -27.559 1.00 78.12 91 SER A O 1
ATOM 691 N N . LEU A 1 92 ? 6.512 1.943 -25.741 1.00 67.38 92 LEU A N 1
ATOM 692 C CA . LEU A 1 92 ? 5.595 1.450 -24.724 1.00 67.38 92 LEU A CA 1
ATOM 693 C C . LEU A 1 92 ? 5.328 2.562 -23.712 1.00 67.38 92 LEU A C 1
ATOM 695 O O . LEU A 1 92 ? 6.285 3.134 -23.201 1.00 67.38 92 LEU A O 1
ATOM 699 N N . PRO A 1 93 ? 4.097 2.605 -23.192 1.00 67.75 93 PRO A N 1
ATOM 700 C CA . PRO A 1 93 ? 2.888 3.158 -23.797 1.00 67.75 93 PRO A CA 1
ATOM 701 C C . PRO A 1 93 ? 2.920 4.697 -23.854 1.00 67.75 93 PRO A C 1
ATOM 703 O O . PRO A 1 93 ? 3.894 5.325 -23.462 1.00 67.75 93 PRO A O 1
ATOM 706 N N . SER A 1 94 ? 1.826 5.313 -24.313 1.00 77.50 94 SER A N 1
ATOM 707 C CA . SER A 1 94 ? 1.687 6.771 -24.326 1.00 77.50 94 SER A CA 1
ATOM 708 C C . SER A 1 94 ? 1.833 7.379 -22.927 1.00 77.50 94 SER A C 1
ATOM 710 O O . SER A 1 94 ? 1.314 6.836 -21.950 1.00 77.50 94 SER A O 1
ATOM 712 N N . GLU A 1 95 ? 2.461 8.554 -22.842 1.00 84.62 95 GLU A N 1
ATOM 713 C CA . GLU A 1 95 ? 2.604 9.336 -21.602 1.00 84.62 95 GLU A CA 1
ATOM 714 C C . GLU A 1 95 ? 1.279 9.470 -20.842 1.00 84.62 95 GLU A C 1
ATOM 716 O O . GLU A 1 95 ? 1.221 9.347 -19.620 1.00 84.62 95 GLU A O 1
ATOM 721 N N . LEU A 1 96 ? 0.185 9.660 -21.588 1.00 88.38 96 LEU A N 1
ATOM 722 C CA . LEU A 1 96 ? -1.165 9.789 -21.052 1.00 88.38 96 LEU A CA 1
ATOM 723 C C . LEU A 1 96 ? -1.599 8.556 -20.246 1.00 88.38 96 LEU A C 1
ATOM 725 O O . LEU A 1 96 ? -2.278 8.709 -19.231 1.00 88.38 96 LEU A O 1
ATOM 729 N N . LEU A 1 97 ? -1.193 7.348 -20.655 1.00 89.75 97 LEU A N 1
ATOM 730 C CA . LEU A 1 97 ? -1.469 6.136 -19.886 1.00 89.75 97 LEU A CA 1
ATOM 731 C C . LEU A 1 97 ? -0.679 6.132 -18.574 1.00 89.75 97 LEU A C 1
ATOM 733 O O . LEU A 1 97 ? -1.257 5.855 -17.527 1.00 89.75 97 LEU A O 1
ATOM 737 N N . THR A 1 98 ? 0.606 6.485 -18.604 1.00 89.12 98 THR A N 1
ATOM 738 C CA . THR A 1 98 ? 1.441 6.546 -17.393 1.00 89.12 98 THR A CA 1
ATOM 739 C C . THR A 1 98 ? 0.913 7.589 -16.403 1.00 89.12 98 THR A C 1
ATOM 741 O O . THR A 1 98 ? 0.788 7.300 -15.214 1.00 89.12 98 THR A O 1
ATOM 744 N N . PHE A 1 99 ? 0.484 8.765 -16.879 1.00 92.44 99 PHE A N 1
ATOM 745 C CA . PHE A 1 99 ? -0.173 9.769 -16.034 1.00 92.44 99 PHE A CA 1
ATOM 746 C C . PHE A 1 99 ? -1.505 9.281 -15.455 1.00 92.44 99 PHE A C 1
ATOM 748 O O . PHE A 1 99 ? -1.785 9.526 -14.280 1.00 92.44 99 PHE A O 1
ATOM 755 N N . ALA A 1 100 ? -2.320 8.568 -16.238 1.00 94.69 100 ALA A N 1
ATOM 756 C CA . ALA A 1 100 ? -3.564 7.985 -15.741 1.00 94.69 100 ALA A CA 1
ATOM 757 C C . ALA A 1 100 ? -3.305 6.940 -14.641 1.00 94.69 100 ALA A C 1
ATOM 759 O O . ALA A 1 100 ? -4.007 6.918 -13.630 1.00 94.69 100 ALA A O 1
ATOM 760 N N . LEU A 1 101 ? -2.272 6.109 -14.794 1.00 94.56 101 LEU A N 1
ATOM 761 C CA . LEU A 1 101 ? -1.878 5.106 -13.801 1.00 94.56 101 LEU A CA 1
ATOM 762 C C . LEU A 1 101 ? -1.311 5.753 -12.526 1.00 94.56 101 LEU A C 1
ATOM 764 O O . LEU A 1 101 ? -1.697 5.366 -11.422 1.00 94.56 101 LEU A O 1
ATOM 768 N N . ALA A 1 102 ? -0.499 6.805 -12.656 1.00 95.06 102 ALA A N 1
ATOM 769 C CA . ALA A 1 102 ? -0.053 7.617 -11.523 1.00 95.06 102 ALA A CA 1
ATOM 770 C C . ALA A 1 102 ? -1.241 8.261 -10.778 1.00 95.06 102 ALA A C 1
ATOM 772 O O . ALA A 1 102 ? -1.299 8.236 -9.545 1.00 95.06 102 ALA A O 1
ATOM 773 N N . ALA A 1 103 ? -2.236 8.774 -11.511 1.00 96.69 103 ALA A N 1
ATOM 774 C CA . ALA A 1 103 ? -3.455 9.323 -10.922 1.00 96.69 103 ALA A CA 1
ATOM 775 C C . ALA A 1 103 ? -4.258 8.262 -10.150 1.00 96.69 103 ALA A C 1
ATOM 777 O O . ALA A 1 103 ? -4.783 8.562 -9.080 1.00 96.69 103 ALA A O 1
ATOM 778 N N . ILE A 1 104 ? -4.310 7.014 -10.632 1.00 97.25 104 ILE A N 1
ATOM 779 C CA . ILE A 1 104 ? -4.945 5.901 -9.907 1.00 97.25 104 ILE A CA 1
ATOM 780 C C . ILE A 1 104 ? -4.253 5.652 -8.562 1.00 97.25 104 ILE A C 1
ATOM 782 O O . ILE A 1 104 ? -4.942 5.507 -7.553 1.00 97.25 104 ILE A O 1
ATOM 786 N N . ILE A 1 105 ? -2.915 5.650 -8.516 1.00 96.81 105 ILE A N 1
ATOM 787 C CA . ILE A 1 105 ? -2.171 5.501 -7.252 1.00 96.81 105 ILE A CA 1
ATOM 788 C C . ILE A 1 105 ? -2.515 6.646 -6.297 1.00 96.81 105 ILE A C 1
ATOM 790 O O . ILE A 1 105 ? -2.828 6.403 -5.132 1.00 96.81 105 ILE A O 1
ATOM 794 N N . PHE A 1 106 ? -2.520 7.886 -6.788 1.00 97.38 106 PHE A N 1
ATOM 795 C CA . PHE A 1 106 ? -2.858 9.054 -5.977 1.00 97.38 106 PHE A CA 1
ATOM 796 C C . PHE A 1 106 ? -4.290 8.989 -5.419 1.00 97.38 106 PHE A C 1
ATOM 798 O O . PHE A 1 106 ? -4.511 9.216 -4.228 1.00 97.38 106 PHE A O 1
ATOM 805 N N . LEU A 1 107 ? -5.267 8.609 -6.246 1.00 97.62 107 LEU A N 1
ATOM 806 C CA . LEU A 1 107 ? -6.653 8.424 -5.811 1.00 97.62 107 LEU A CA 1
ATOM 807 C C . LEU A 1 107 ? -6.789 7.281 -4.797 1.00 97.62 107 LEU A C 1
ATOM 809 O O . LEU A 1 107 ? -7.528 7.420 -3.825 1.00 97.62 107 LEU A O 1
ATOM 813 N N . ALA A 1 108 ? -6.052 6.183 -4.973 1.00 96.38 108 ALA A N 1
ATOM 814 C CA . ALA A 1 108 ? -6.019 5.078 -4.018 1.00 96.38 108 ALA A CA 1
ATOM 815 C C . ALA A 1 108 ? -5.417 5.496 -2.663 1.00 96.38 108 ALA A C 1
ATOM 817 O O . ALA A 1 108 ? -5.935 5.100 -1.615 1.00 96.38 108 ALA A O 1
ATOM 818 N N . MET A 1 109 ? -4.381 6.345 -2.659 1.00 95.56 109 MET A N 1
ATOM 819 C CA . MET A 1 109 ? -3.837 6.940 -1.431 1.00 95.56 109 MET A CA 1
ATOM 820 C C . MET A 1 109 ? -4.900 7.769 -0.706 1.00 95.56 109 MET A C 1
ATOM 822 O O . MET A 1 109 ? -5.140 7.551 0.482 1.00 95.56 109 MET A O 1
ATOM 826 N N . ILE A 1 110 ? -5.587 8.668 -1.421 1.00 96.50 110 ILE A N 1
ATOM 827 C CA . ILE A 1 110 ? -6.671 9.480 -0.847 1.00 96.50 110 ILE A CA 1
ATOM 828 C C . ILE A 1 110 ? -7.777 8.579 -0.294 1.00 96.50 110 ILE A C 1
ATOM 830 O O . ILE A 1 110 ? -8.189 8.756 0.851 1.00 96.50 110 ILE A O 1
ATOM 834 N N . ALA A 1 111 ? -8.224 7.586 -1.065 1.00 95.62 111 ALA A N 1
ATOM 835 C CA . ALA A 1 111 ? -9.262 6.650 -0.642 1.00 95.62 111 ALA A CA 1
ATOM 836 C C . ALA A 1 111 ? -8.874 5.908 0.645 1.00 95.62 111 ALA A C 1
ATOM 838 O O . ALA A 1 111 ? -9.704 5.766 1.538 1.00 95.62 111 ALA A O 1
ATOM 839 N N . THR A 1 112 ? -7.608 5.508 0.775 1.00 93.75 112 THR A N 1
ATOM 840 C CA . THR A 1 112 ? -7.075 4.845 1.973 1.00 93.75 112 THR A CA 1
ATOM 841 C C . THR A 1 112 ? -7.033 5.788 3.177 1.00 93.75 112 THR A C 1
ATOM 843 O O . THR A 1 112 ? -7.361 5.382 4.294 1.00 93.75 112 THR A O 1
ATOM 846 N N . MET A 1 113 ? -6.668 7.060 2.984 1.00 93.94 113 MET A N 1
ATOM 847 C CA . MET A 1 113 ? -6.694 8.058 4.061 1.00 93.94 113 MET A CA 1
ATOM 848 C C . MET A 1 113 ? -8.124 8.354 4.521 1.00 93.94 113 MET A C 1
ATOM 850 O O . MET A 1 113 ? -8.378 8.424 5.725 1.00 93.94 113 MET A O 1
ATOM 854 N N . VAL A 1 114 ? -9.062 8.481 3.579 1.00 95.00 114 VAL A N 1
ATOM 855 C CA . VAL A 1 114 ? -10.490 8.670 3.869 1.00 95.00 114 VAL A CA 1
ATOM 856 C C . VAL A 1 114 ? -11.052 7.456 4.607 1.00 95.00 114 VAL A C 1
ATOM 858 O O . VAL A 1 114 ? -11.680 7.632 5.649 1.00 95.00 114 VAL A O 1
ATOM 861 N N . ALA A 1 115 ? -10.764 6.237 4.139 1.00 93.88 115 ALA A N 1
ATOM 862 C CA . ALA A 1 115 ? -11.150 5.003 4.820 1.00 93.88 115 ALA A CA 1
ATOM 863 C C . ALA A 1 115 ? -10.586 4.959 6.245 1.00 93.88 115 ALA A C 1
ATOM 865 O O . ALA A 1 115 ? -11.319 4.705 7.195 1.00 93.88 115 ALA A O 1
ATOM 866 N N . SER A 1 116 ? -9.302 5.284 6.421 1.00 91.25 116 SER A N 1
ATOM 867 C CA . SER A 1 116 ? -8.667 5.317 7.744 1.00 91.25 116 SER A CA 1
ATOM 868 C C . SER A 1 116 ? -9.380 6.289 8.684 1.00 91.25 116 SER A C 1
ATOM 870 O O . SER A 1 116 ? -9.724 5.916 9.800 1.00 91.25 116 SER A O 1
ATOM 872 N N . ARG A 1 117 ? -9.673 7.514 8.225 1.00 90.50 117 ARG A N 1
ATOM 873 C CA . ARG A 1 117 ? -10.412 8.514 9.014 1.00 90.50 117 ARG A CA 1
ATOM 874 C C . ARG A 1 117 ? -11.835 8.066 9.341 1.00 90.50 117 ARG A C 1
ATOM 876 O O . ARG A 1 117 ? -12.277 8.277 10.463 1.00 90.50 117 ARG A O 1
ATOM 883 N N . TYR A 1 118 ? -12.526 7.427 8.401 1.00 92.62 118 TYR A N 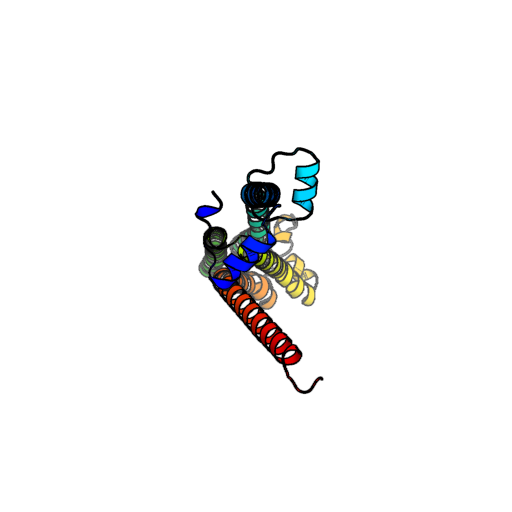1
ATOM 884 C CA . TYR A 1 118 ? -13.857 6.863 8.622 1.00 92.62 118 TYR A CA 1
ATOM 885 C C . TYR A 1 118 ? -13.841 5.758 9.690 1.00 92.62 118 TYR A C 1
ATOM 887 O O . TYR A 1 118 ? -14.666 5.753 10.607 1.00 92.62 118 TYR A O 1
ATOM 895 N N . TRP A 1 119 ? -12.871 4.844 9.612 1.00 89.62 119 TRP A N 1
ATOM 896 C CA . TRP A 1 119 ? -12.757 3.720 10.539 1.00 89.62 119 TRP A CA 1
ATOM 897 C C . TRP A 1 119 ? -12.271 4.119 11.933 1.00 89.62 119 TRP A C 1
ATOM 899 O O . TRP A 1 119 ? -12.643 3.439 12.884 1.00 89.62 119 TRP A O 1
ATOM 909 N N . ILE A 1 120 ? -11.547 5.237 12.090 1.00 85.81 120 ILE A N 1
ATOM 910 C CA . ILE A 1 120 ? -11.192 5.784 13.417 1.00 85.81 120 ILE A CA 1
ATOM 911 C C . ILE A 1 120 ? -12.446 5.984 14.280 1.00 85.81 120 ILE A C 1
ATOM 913 O O . ILE A 1 120 ? -12.426 5.652 15.462 1.00 85.81 120 ILE A O 1
ATOM 917 N N . PHE A 1 121 ? -13.554 6.449 13.694 1.00 82.00 121 PHE A N 1
ATOM 918 C CA . PHE A 1 121 ? -14.814 6.642 14.423 1.00 82.00 121 PHE A CA 1
ATOM 919 C C . PHE A 1 121 ? -15.513 5.332 14.822 1.00 82.00 121 PHE A C 1
ATOM 921 O O . PHE A 1 121 ? -16.389 5.351 15.677 1.00 82.00 121 PHE A O 1
ATOM 928 N N . HIS A 1 122 ? -15.127 4.201 14.227 1.00 81.12 122 HIS A N 1
ATOM 929 C CA . HIS A 1 122 ? -15.757 2.890 14.418 1.00 81.12 122 HIS A CA 1
ATOM 930 C C . HIS A 1 122 ? -14.863 1.889 15.173 1.00 81.12 122 HIS A C 1
ATOM 932 O O . HIS A 1 122 ? -15.184 0.695 15.209 1.00 81.12 122 HIS A O 1
ATOM 938 N N . GLY A 1 123 ? -13.730 2.351 15.712 1.00 75.94 123 GLY A N 1
ATOM 939 C CA . GLY A 1 123 ? -12.796 1.562 16.514 1.00 75.94 123 GLY A CA 1
ATOM 940 C C . GLY A 1 123 ? -11.336 1.686 16.041 1.00 75.94 123 GLY A C 1
ATOM 941 O O . GLY A 1 123 ? -11.055 1.466 14.859 1.00 75.94 123 GLY A O 1
ATOM 942 N N . PRO A 1 124 ? -10.376 1.984 16.940 1.00 76.44 124 PRO A N 1
ATOM 943 C CA . PRO A 1 124 ? -8.967 2.177 16.578 1.00 76.44 124 PRO A CA 1
ATOM 944 C C . PRO A 1 124 ? -8.273 0.899 16.070 1.00 76.44 124 PRO A C 1
ATOM 946 O O . PRO A 1 124 ? -7.342 0.983 15.264 1.00 76.44 124 PRO A O 1
ATOM 949 N N . ASP A 1 125 ? -8.734 -0.289 16.470 1.00 78.38 125 ASP A N 1
ATOM 950 C CA . ASP A 1 125 ? -8.123 -1.569 16.075 1.00 78.38 125 ASP A CA 1
ATOM 951 C C . ASP A 1 125 ? -8.245 -1.840 14.573 1.00 78.38 125 ASP A C 1
ATOM 953 O O . ASP A 1 125 ? -7.279 -2.248 13.919 1.00 78.38 125 ASP A O 1
ATOM 957 N N . LYS A 1 126 ? -9.394 -1.480 13.991 1.00 82.25 126 LYS A N 1
ATOM 958 C CA . LYS A 1 126 ? -9.655 -1.560 12.545 1.00 82.25 126 LYS A CA 1
ATOM 959 C C . LYS A 1 126 ? -8.629 -0.756 11.747 1.00 82.25 126 LYS A C 1
ATOM 961 O O . LYS A 1 126 ? -8.140 -1.199 10.707 1.00 82.25 126 LYS A O 1
ATOM 966 N N . VAL A 1 127 ? -8.269 0.417 12.259 1.00 87.19 127 VAL A N 1
ATOM 967 C CA . VAL A 1 127 ? -7.316 1.335 11.624 1.00 87.19 127 VAL A CA 1
ATOM 968 C C . VAL A 1 127 ? -5.889 0.815 11.769 1.00 87.19 127 VAL A C 1
ATOM 970 O O . VAL A 1 127 ? -5.111 0.884 10.821 1.00 87.19 127 VAL A O 1
ATOM 973 N N . ASN A 1 128 ? -5.541 0.236 12.921 1.00 85.69 128 ASN A N 1
ATOM 974 C CA . ASN A 1 128 ? -4.230 -0.377 13.137 1.00 85.69 128 ASN A CA 1
ATOM 975 C C . ASN A 1 128 ? -3.969 -1.547 12.177 1.00 85.69 128 ASN A C 1
ATOM 977 O O . ASN A 1 128 ? -2.868 -1.636 11.623 1.00 85.69 128 ASN A O 1
ATOM 981 N N . PHE A 1 129 ? -4.971 -2.402 11.955 1.00 86.06 129 PHE A N 1
ATOM 982 C CA . PHE A 1 129 ? -4.907 -3.469 10.955 1.00 86.06 129 PHE A CA 1
ATOM 983 C C . PHE A 1 129 ? -4.759 -2.894 9.542 1.00 86.06 129 PHE A C 1
ATOM 985 O O . PHE A 1 129 ? -3.859 -3.282 8.794 1.00 86.06 129 PHE A O 1
ATOM 992 N N . LEU A 1 130 ? -5.588 -1.905 9.196 1.00 91.31 130 LEU A N 1
ATOM 993 C CA . LEU A 1 130 ? -5.548 -1.258 7.889 1.00 91.31 130 LEU A CA 1
ATOM 994 C C . LEU A 1 130 ? -4.169 -0.665 7.571 1.00 91.31 130 LEU A C 1
ATOM 996 O O . LEU A 1 130 ? -3.614 -0.890 6.494 1.00 91.31 130 LEU A O 1
ATOM 1000 N N . ILE A 1 131 ? -3.593 0.067 8.519 1.00 91.94 131 ILE A N 1
ATOM 1001 C CA . ILE A 1 131 ? -2.271 0.670 8.374 1.00 91.94 131 ILE A CA 1
ATOM 1002 C C . ILE A 1 131 ? -1.218 -0.399 8.056 1.00 91.94 131 ILE A C 1
ATOM 1004 O O . ILE A 1 131 ? -0.385 -0.185 7.177 1.00 91.94 131 ILE A O 1
ATOM 1008 N N . GLN A 1 132 ? -1.256 -1.557 8.725 1.00 91.19 132 GLN A N 1
ATOM 1009 C CA . GLN A 1 132 ? -0.324 -2.653 8.441 1.00 91.19 132 GLN A CA 1
ATOM 1010 C C . GLN A 1 132 ? -0.501 -3.196 7.023 1.00 91.19 132 GLN A C 1
ATOM 1012 O O . GLN A 1 132 ? 0.488 -3.317 6.301 1.00 91.19 132 GLN A O 1
ATOM 1017 N N . VAL A 1 133 ? -1.741 -3.459 6.595 1.00 91.81 133 VAL A N 1
ATOM 1018 C CA . VAL A 1 133 ? -2.037 -3.905 5.223 1.00 91.81 133 VAL A CA 1
ATOM 1019 C C . VAL A 1 133 ? -1.491 -2.906 4.202 1.00 91.81 133 VAL A C 1
ATOM 1021 O O . VAL A 1 133 ? -0.823 -3.303 3.249 1.00 91.81 133 VAL A O 1
ATOM 1024 N N . CYS A 1 134 ? -1.697 -1.608 4.433 1.00 94.94 134 CYS A N 1
ATOM 1025 C CA . CYS A 1 134 ? -1.214 -0.550 3.547 1.00 94.94 134 CYS A CA 1
ATOM 1026 C C . CYS A 1 134 ? 0.315 -0.472 3.494 1.00 94.94 134 CYS A C 1
ATOM 1028 O O . CYS A 1 134 ? 0.869 -0.288 2.411 1.00 94.94 134 CYS A O 1
ATOM 1030 N N . ILE A 1 135 ? 0.994 -0.631 4.636 1.00 94.94 135 ILE A N 1
ATOM 1031 C CA . ILE A 1 135 ? 2.461 -0.661 4.709 1.00 94.94 135 ILE A CA 1
ATOM 1032 C C . ILE A 1 135 ? 3.002 -1.856 3.924 1.00 94.94 135 ILE A C 1
ATOM 1034 O O . ILE A 1 135 ? 3.858 -1.673 3.060 1.00 94.94 135 ILE A O 1
ATOM 1038 N N . TYR A 1 136 ? 2.505 -3.068 4.184 1.00 95.56 136 TYR A N 1
ATOM 1039 C CA . TYR A 1 136 ? 3.010 -4.273 3.522 1.00 95.56 136 TYR A CA 1
ATOM 1040 C C . TYR A 1 136 ? 2.718 -4.272 2.021 1.00 95.56 136 TYR A C 1
ATOM 1042 O O . TYR A 1 136 ? 3.607 -4.595 1.233 1.00 95.56 136 TYR A O 1
ATOM 1050 N N . ALA A 1 137 ? 1.519 -3.848 1.614 1.00 96.50 137 ALA A N 1
ATOM 1051 C CA . ALA A 1 137 ? 1.171 -3.694 0.205 1.00 96.50 137 ALA A CA 1
ATOM 1052 C C . ALA A 1 137 ? 2.064 -2.652 -0.487 1.00 96.50 137 ALA A C 1
ATOM 1054 O O . ALA A 1 137 ? 2.565 -2.911 -1.579 1.00 96.50 137 ALA A O 1
ATOM 1055 N N . GLY A 1 138 ? 2.326 -1.516 0.167 1.00 96.38 138 GLY A N 1
ATOM 1056 C CA . GLY A 1 138 ? 3.229 -0.488 -0.347 1.00 96.38 138 GLY A CA 1
ATOM 1057 C C . GLY A 1 138 ? 4.671 -0.987 -0.482 1.00 96.38 138 GLY A C 1
ATOM 1058 O O . GLY A 1 138 ? 5.279 -0.825 -1.536 1.00 96.38 138 GLY A O 1
ATOM 1059 N N . ILE A 1 139 ? 5.215 -1.652 0.545 1.00 96.69 139 ILE A N 1
ATOM 1060 C CA . ILE A 1 139 ? 6.563 -2.247 0.500 1.00 96.69 139 ILE A CA 1
ATOM 1061 C C . ILE A 1 139 ? 6.657 -3.280 -0.627 1.00 96.69 139 ILE A C 1
ATOM 1063 O O . ILE A 1 139 ? 7.645 -3.305 -1.364 1.00 96.69 139 ILE A O 1
ATOM 1067 N N . PHE A 1 140 ? 5.631 -4.115 -0.796 1.00 97.00 140 PHE A N 1
ATOM 1068 C CA . PHE A 1 140 ? 5.575 -5.085 -1.886 1.00 97.00 140 PHE A CA 1
ATOM 1069 C C . PHE A 1 140 ? 5.517 -4.398 -3.259 1.00 97.00 140 PHE A C 1
ATOM 1071 O O . PHE A 1 140 ? 6.283 -4.761 -4.147 1.00 97.00 140 PHE A O 1
ATOM 1078 N N . ALA A 1 141 ? 4.693 -3.359 -3.425 1.00 96.38 141 ALA A N 1
ATOM 1079 C CA . ALA A 1 141 ? 4.593 -2.590 -4.669 1.00 96.38 141 ALA A CA 1
ATOM 1080 C C . ALA A 1 141 ? 5.909 -1.889 -5.050 1.00 96.38 141 ALA A C 1
ATOM 1082 O O . ALA A 1 141 ? 6.239 -1.802 -6.234 1.00 96.38 141 ALA A O 1
ATOM 1083 N N . VAL A 1 142 ? 6.678 -1.430 -4.058 1.00 95.19 142 VAL A N 1
ATOM 1084 C CA . VAL A 1 142 ? 8.015 -0.862 -4.278 1.00 95.19 142 VAL A CA 1
ATOM 1085 C C . VAL A 1 142 ? 9.021 -1.957 -4.625 1.00 95.19 142 VAL A C 1
ATOM 1087 O O . VAL A 1 142 ? 9.765 -1.796 -5.582 1.00 95.19 142 VAL A O 1
ATOM 1090 N N . SER A 1 143 ? 9.054 -3.073 -3.889 1.00 95.62 143 SER A N 1
ATOM 1091 C CA . SER A 1 143 ? 10.104 -4.102 -4.011 1.00 95.62 143 SER A CA 1
ATOM 1092 C C . SER A 1 143 ? 9.911 -5.093 -5.166 1.00 95.62 143 SER A C 1
ATOM 1094 O O . SER A 1 143 ? 10.899 -5.547 -5.747 1.00 95.62 143 SER A O 1
ATOM 1096 N N . ALA A 1 144 ? 8.673 -5.415 -5.550 1.00 95.81 144 ALA A N 1
ATOM 1097 C CA . ALA A 1 144 ? 8.386 -6.369 -6.624 1.00 95.81 144 ALA A CA 1
ATOM 1098 C C . ALA A 1 144 ? 9.008 -5.979 -7.986 1.00 95.81 144 ALA A C 1
ATOM 1100 O O . ALA A 1 144 ? 9.611 -6.852 -8.615 1.00 95.81 144 ALA A O 1
ATOM 1101 N N . PRO A 1 145 ? 8.974 -4.707 -8.435 1.00 94.19 145 PRO A N 1
ATOM 1102 C CA . PRO A 1 145 ? 9.696 -4.267 -9.631 1.00 94.19 145 PRO A CA 1
ATOM 1103 C C . PRO A 1 145 ? 11.202 -4.562 -9.594 1.00 94.19 145 PRO A C 1
ATOM 1105 O O . PRO A 1 145 ? 11.758 -5.003 -10.600 1.00 94.19 145 PRO A O 1
ATOM 1108 N N . PHE A 1 146 ? 11.860 -4.391 -8.439 1.00 93.50 146 PHE A N 1
ATOM 1109 C CA . PHE A 1 146 ? 13.285 -4.716 -8.285 1.00 93.50 146 PHE A CA 1
ATOM 1110 C C . PHE A 1 146 ? 13.532 -6.214 -8.400 1.00 93.50 146 PHE A C 1
ATOM 1112 O O . PHE A 1 146 ? 14.500 -6.619 -9.038 1.00 93.50 146 PHE A O 1
ATOM 1119 N N . ALA A 1 147 ? 12.661 -7.041 -7.818 1.00 95.81 147 ALA A N 1
ATOM 1120 C CA . ALA A 1 147 ? 12.761 -8.490 -7.949 1.00 95.81 147 ALA A CA 1
ATOM 1121 C C . ALA A 1 147 ? 12.577 -8.928 -9.412 1.00 95.81 147 ALA A C 1
ATOM 1123 O O . ALA A 1 147 ? 13.383 -9.701 -9.925 1.00 95.81 147 ALA A O 1
ATOM 1124 N N . ILE A 1 148 ? 11.572 -8.384 -10.110 1.00 94.88 148 ILE A N 1
ATOM 1125 C CA . ILE A 1 148 ? 11.310 -8.674 -11.528 1.00 94.88 148 ILE A CA 1
ATOM 1126 C C . ILE A 1 148 ? 12.507 -8.268 -12.397 1.00 94.88 148 ILE A C 1
ATOM 1128 O O . ILE A 1 148 ? 12.967 -9.070 -13.208 1.00 94.88 148 ILE A O 1
ATOM 1132 N N . ALA A 1 149 ? 13.041 -7.059 -12.210 1.00 92.81 149 ALA A N 1
ATOM 1133 C CA . ALA A 1 149 ? 14.218 -6.592 -12.938 1.00 92.81 149 ALA A CA 1
ATOM 1134 C C . ALA A 1 149 ? 15.465 -7.427 -12.596 1.00 92.81 149 ALA A C 1
ATOM 1136 O O . ALA A 1 149 ? 16.210 -7.825 -13.487 1.00 92.81 149 ALA A O 1
ATOM 1137 N N . GLY A 1 150 ? 15.663 -7.764 -11.318 1.00 93.75 150 GLY A N 1
ATOM 1138 C CA . GLY A 1 150 ? 16.780 -8.584 -10.847 1.00 93.75 150 GLY A CA 1
ATOM 1139 C C . GLY A 1 150 ? 16.795 -9.985 -11.458 1.00 93.75 150 GLY A C 1
ATOM 1140 O O . GLY A 1 150 ? 17.857 -10.464 -11.853 1.00 93.75 150 GLY A O 1
ATOM 1141 N N . LEU A 1 151 ? 15.623 -10.608 -11.626 1.00 95.62 151 LEU A N 1
ATOM 1142 C CA . LEU A 1 151 ? 15.480 -11.904 -12.303 1.00 95.62 151 LEU A CA 1
ATOM 1143 C C . LEU A 1 151 ? 15.856 -11.854 -13.792 1.00 95.62 151 LEU A C 1
ATOM 1145 O O . LEU A 1 151 ? 16.211 -12.879 -14.367 1.00 95.62 151 LEU A O 1
ATOM 1149 N N . GLN A 1 152 ? 15.803 -10.679 -14.417 1.00 93.62 152 GLN A N 1
ATOM 1150 C CA . GLN A 1 152 ? 16.217 -10.475 -15.808 1.00 93.62 152 GLN A CA 1
ATOM 1151 C C . GLN A 1 152 ? 17.687 -10.062 -15.948 1.00 93.62 152 GLN A C 1
ATOM 1153 O O . GLN A 1 152 ? 18.189 -9.933 -17.065 1.00 93.62 152 GLN A O 1
ATOM 1158 N N . GLY A 1 153 ? 18.380 -9.868 -14.826 1.00 92.56 153 GLY A N 1
ATOM 1159 C CA . GLY A 1 153 ? 19.787 -9.503 -14.762 1.00 92.56 153 GLY A CA 1
ATOM 1160 C C . GLY A 1 153 ? 20.027 -8.063 -14.312 1.00 92.56 153 GLY A C 1
ATOM 1161 O O . GLY A 1 153 ? 19.176 -7.182 -14.410 1.00 92.56 153 GLY A O 1
ATOM 1162 N N . TRP A 1 154 ? 21.248 -7.810 -13.836 1.00 89.38 154 TRP A N 1
ATOM 1163 C CA . TRP A 1 154 ? 21.636 -6.531 -13.229 1.00 89.38 154 TRP A CA 1
ATOM 1164 C C . TRP A 1 154 ? 21.460 -5.319 -14.156 1.00 89.38 154 TRP A C 1
ATOM 1166 O O . TRP A 1 154 ? 21.105 -4.239 -13.694 1.00 89.38 154 TRP A O 1
ATOM 1176 N N . ALA A 1 155 ? 21.631 -5.507 -15.468 1.00 87.12 155 ALA A N 1
ATOM 1177 C CA . ALA A 1 155 ? 21.396 -4.454 -16.454 1.00 87.12 155 ALA A CA 1
ATOM 1178 C C . ALA A 1 155 ? 19.951 -3.922 -16.406 1.00 87.12 155 ALA A C 1
ATOM 1180 O O . ALA A 1 155 ? 19.738 -2.720 -16.508 1.00 87.12 155 ALA A O 1
ATOM 1181 N N . GLN A 1 156 ? 18.956 -4.787 -16.167 1.00 88.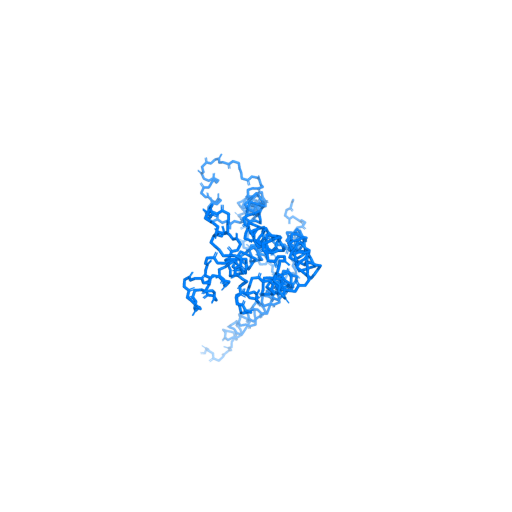56 156 GLN A N 1
ATOM 1182 C CA . GLN A 1 156 ? 17.555 -4.362 -16.069 1.00 88.56 156 GLN A CA 1
ATOM 1183 C C . GLN A 1 156 ? 17.264 -3.574 -14.791 1.00 88.56 156 GLN A C 1
ATOM 1185 O O . GLN A 1 156 ? 16.439 -2.665 -14.809 1.00 88.56 156 GLN A O 1
ATOM 1190 N N . VAL A 1 157 ? 17.972 -3.865 -13.698 1.00 88.62 157 VAL A N 1
ATOM 1191 C CA . VAL A 1 157 ? 17.850 -3.105 -12.443 1.00 88.62 157 VAL A CA 1
ATOM 1192 C C . VAL A 1 157 ? 18.299 -1.655 -12.642 1.00 88.62 157 VAL A C 1
ATOM 1194 O O . VAL A 1 157 ? 17.678 -0.742 -12.105 1.00 88.62 157 VAL A O 1
ATOM 1197 N N . GLN A 1 158 ? 19.325 -1.423 -13.466 1.00 86.38 158 GLN A N 1
ATOM 1198 C CA . GLN A 1 158 ? 19.821 -0.077 -13.777 1.00 86.38 158 GLN A CA 1
ATOM 1199 C C . GLN A 1 158 ? 18.822 0.771 -14.583 1.00 86.38 158 GLN A C 1
ATOM 1201 O O . GLN A 1 158 ? 18.931 1.994 -14.566 1.00 86.38 158 GLN A O 1
ATOM 1206 N N . HIS A 1 159 ? 17.829 0.152 -15.235 1.00 83.44 159 HIS A N 1
ATOM 1207 C CA . HIS A 1 159 ? 16.768 0.860 -15.962 1.00 83.44 159 HIS A CA 1
ATOM 1208 C C . HIS A 1 159 ? 15.622 1.351 -15.068 1.00 83.44 159 HIS A C 1
ATOM 1210 O O . HIS A 1 159 ? 14.730 2.041 -15.560 1.00 83.44 159 HIS A O 1
ATOM 1216 N N . LEU A 1 160 ? 15.608 1.010 -13.773 1.00 86.69 160 LEU A N 1
ATOM 1217 C CA . LEU A 1 160 ? 14.561 1.475 -12.866 1.00 86.69 160 LEU A CA 1
ATOM 1218 C C . LEU A 1 160 ? 14.680 2.993 -12.615 1.00 86.69 160 LEU A C 1
ATOM 1220 O O . LEU A 1 160 ? 15.794 3.487 -12.401 1.00 86.69 160 LEU A O 1
ATOM 1224 N N . PRO A 1 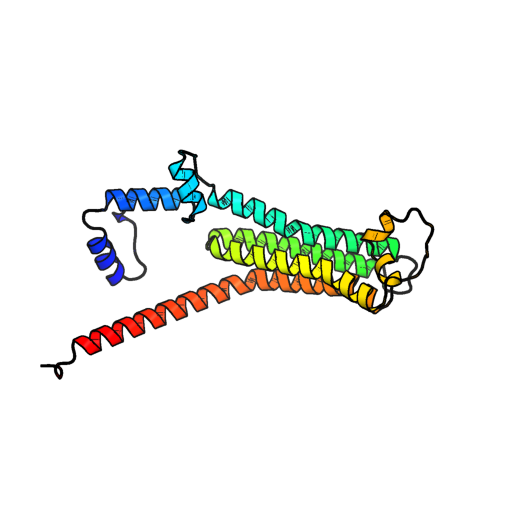161 ? 13.553 3.733 -12.545 1.00 84.69 161 PRO A N 1
ATOM 1225 C CA . PRO A 1 161 ? 13.557 5.190 -12.391 1.00 84.69 161 PRO A CA 1
ATOM 1226 C C . PRO A 1 161 ? 14.389 5.713 -11.211 1.00 84.69 161 PRO A C 1
ATOM 1228 O O . PRO A 1 161 ? 15.038 6.753 -11.319 1.00 84.69 161 PRO A O 1
ATOM 1231 N N . ILE A 1 162 ? 14.426 4.976 -10.097 1.00 84.12 162 ILE A N 1
ATOM 1232 C CA . ILE A 1 162 ? 15.183 5.362 -8.898 1.00 84.12 162 ILE A CA 1
ATOM 1233 C C . ILE A 1 162 ? 16.695 5.445 -9.136 1.00 84.12 162 ILE A C 1
ATOM 1235 O O . ILE A 1 162 ? 17.365 6.287 -8.541 1.00 84.12 162 ILE A O 1
ATOM 1239 N N . PHE A 1 163 ? 17.238 4.598 -10.013 1.00 80.38 163 PHE A N 1
ATOM 1240 C CA . PHE A 1 163 ? 18.672 4.543 -10.299 1.00 80.38 163 PHE A CA 1
ATOM 1241 C C . PHE A 1 163 ? 19.078 5.497 -11.418 1.00 80.38 163 PHE A C 1
ATOM 1243 O O . PHE A 1 163 ? 20.236 5.915 -11.463 1.00 80.38 163 PHE A O 1
ATOM 1250 N N . TYR A 1 164 ? 18.125 5.921 -12.253 1.00 69.88 164 TYR A N 1
ATOM 1251 C CA . TYR A 1 164 ? 18.367 6.872 -13.336 1.00 69.88 164 TYR A CA 1
ATOM 1252 C C . TYR A 1 164 ? 18.954 8.200 -12.829 1.00 69.88 164 TYR A C 1
ATOM 1254 O O . TYR A 1 164 ? 19.832 8.781 -13.457 1.00 69.88 164 TYR A O 1
ATOM 1262 N N . ARG A 1 165 ? 18.544 8.659 -11.638 1.00 62.25 165 ARG A N 1
ATOM 1263 C CA . ARG A 1 165 ? 19.012 9.931 -11.058 1.00 62.25 165 ARG A CA 1
ATOM 1264 C C . ARG A 1 165 ? 20.448 9.899 -10.523 1.00 62.25 165 ARG A C 1
ATOM 1266 O O . ARG A 1 165 ? 21.068 10.952 -10.415 1.00 62.25 165 ARG A O 1
ATOM 1273 N N . PHE A 1 166 ? 20.968 8.722 -10.175 1.00 57.38 166 PHE A N 1
ATOM 1274 C CA . PHE A 1 166 ? 22.324 8.564 -9.627 1.00 57.38 166 PHE A CA 1
ATOM 1275 C C . PHE A 1 166 ? 23.377 8.322 -10.713 1.00 57.38 166 PHE A C 1
ATOM 1277 O O . PHE A 1 166 ? 24.572 8.494 -10.476 1.00 57.38 166 PHE A O 1
ATOM 1284 N N . ALA A 1 167 ? 22.939 7.960 -11.917 1.00 52.62 167 ALA A N 1
ATOM 1285 C CA . ALA A 1 167 ? 23.790 7.790 -13.075 1.00 52.62 167 ALA A CA 1
ATOM 1286 C C . ALA A 1 167 ? 23.908 9.122 -13.839 1.00 52.62 167 ALA A C 1
ATOM 1288 O O . ALA A 1 167 ? 23.189 9.377 -14.794 1.00 52.62 167 ALA A O 1
ATOM 1289 N N . HIS A 1 168 ? 24.875 9.973 -13.477 1.00 47.88 168 HIS A N 1
ATOM 1290 C CA . HIS A 1 168 ? 25.372 11.031 -14.383 1.00 47.88 168 HIS A CA 1
ATOM 1291 C C . HIS A 1 168 ? 26.124 10.467 -15.604 1.00 47.88 168 HIS A C 1
ATOM 1293 O O . HIS A 1 168 ? 26.723 11.204 -16.387 1.00 47.88 168 HIS A O 1
ATOM 1299 N N . THR A 1 169 ? 26.131 9.148 -15.765 1.00 45.59 169 THR A N 1
ATOM 1300 C CA . THR A 1 169 ? 26.641 8.470 -16.941 1.00 45.59 169 THR A CA 1
ATOM 1301 C C . THR A 1 169 ? 25.571 8.477 -18.035 1.00 45.59 169 THR A C 1
ATOM 1303 O O . THR A 1 169 ? 24.425 8.136 -17.753 1.00 45.59 169 THR A O 1
ATOM 1306 N N . PRO A 1 170 ? 25.921 8.798 -19.297 1.00 44.91 170 PRO A N 1
ATOM 1307 C CA . PRO A 1 170 ? 25.033 8.681 -20.458 1.00 44.91 170 PRO A CA 1
ATOM 1308 C C . PRO A 1 170 ? 24.803 7.200 -20.821 1.00 44.91 170 PRO A C 1
ATOM 1310 O O . PRO A 1 170 ? 25.039 6.756 -21.943 1.00 44.91 170 PRO A O 1
ATOM 1313 N N . ALA A 1 171 ? 24.430 6.386 -19.835 1.00 44.62 171 ALA A N 1
ATOM 1314 C CA . ALA A 1 171 ? 24.345 4.944 -19.940 1.00 44.62 171 ALA A CA 1
ATOM 1315 C C . ALA A 1 171 ? 22.924 4.536 -20.336 1.00 44.62 171 ALA A C 1
ATOM 1317 O O . ALA A 1 171 ? 22.098 4.131 -19.526 1.00 44.62 171 ALA A O 1
ATOM 1318 N N . SER A 1 172 ? 22.726 4.606 -21.649 1.00 49.06 172 SER A N 1
ATOM 1319 C CA . SER A 1 172 ? 21.680 3.972 -22.440 1.00 49.06 172 SER A CA 1
ATOM 1320 C C . SER A 1 172 ? 20.260 4.511 -22.259 1.00 49.06 172 SER A C 1
ATOM 1322 O O . SER A 1 172 ? 19.539 4.203 -21.317 1.00 49.06 172 SER A O 1
ATOM 1324 N N . THR A 1 173 ? 19.823 5.187 -23.313 1.00 54.25 173 THR A N 1
ATOM 1325 C CA . THR A 1 173 ? 18.455 5.239 -23.846 1.00 54.25 173 THR A CA 1
ATOM 1326 C C . THR A 1 173 ? 17.894 3.838 -24.173 1.00 54.25 173 THR A C 1
ATOM 1328 O O . THR A 1 173 ? 17.228 3.636 -25.187 1.00 54.25 173 THR A O 1
ATOM 1331 N N . ALA A 1 174 ? 18.214 2.816 -23.376 1.00 69.19 174 ALA A N 1
ATOM 1332 C CA . ALA A 1 174 ? 17.693 1.476 -23.569 1.00 69.19 174 ALA A CA 1
ATOM 1333 C C . ALA A 1 174 ? 16.388 1.356 -22.789 1.00 69.19 174 ALA A C 1
ATOM 1335 O O . ALA A 1 174 ? 16.352 1.433 -21.561 1.00 69.19 174 ALA A O 1
ATOM 1336 N N . CYS A 1 175 ? 15.309 1.185 -23.541 1.00 84.25 175 CYS A N 1
ATOM 1337 C CA . CYS A 1 175 ? 13.992 0.928 -22.995 1.00 84.25 175 CYS A CA 1
ATOM 1338 C C . CYS A 1 175 ? 14.000 -0.302 -22.079 1.00 84.25 175 CYS A C 1
ATOM 1340 O O . CYS A 1 175 ? 14.671 -1.295 -22.392 1.00 84.25 175 CYS A O 1
ATOM 1342 N N . PRO A 1 176 ? 13.231 -0.276 -20.977 1.00 88.75 176 PRO A N 1
ATOM 1343 C CA . PRO A 1 176 ? 13.102 -1.436 -20.110 1.00 88.75 176 PRO A CA 1
ATOM 1344 C C . PRO A 1 176 ? 12.497 -2.610 -20.885 1.00 88.75 176 PRO A C 1
ATOM 1346 O O . PRO A 1 176 ? 11.760 -2.440 -21.863 1.00 88.75 176 PRO A O 1
ATOM 1349 N N . SER A 1 177 ? 12.754 -3.830 -20.416 1.00 90.69 177 SER A N 1
ATOM 1350 C CA . SER A 1 177 ? 12.014 -4.985 -20.921 1.00 90.69 177 SER A CA 1
ATOM 1351 C C . SER A 1 177 ? 10.508 -4.822 -20.654 1.00 90.69 177 SER A C 1
ATOM 1353 O O . SER A 1 177 ? 10.094 -4.159 -19.700 1.00 90.69 177 SER A O 1
ATOM 1355 N N . ARG A 1 178 ? 9.662 -5.503 -21.439 1.00 91.19 178 ARG A N 1
ATOM 1356 C CA . ARG A 1 178 ? 8.199 -5.493 -21.232 1.00 91.19 178 ARG A CA 1
ATOM 1357 C C . ARG A 1 178 ? 7.788 -5.931 -19.826 1.00 91.19 178 ARG A C 1
ATOM 1359 O O . ARG A 1 178 ? 6.815 -5.413 -19.292 1.00 91.19 178 ARG A O 1
ATOM 1366 N N . ALA A 1 179 ? 8.510 -6.880 -19.234 1.00 92.25 179 ALA A N 1
ATOM 1367 C CA . ALA A 1 179 ? 8.196 -7.369 -17.896 1.00 92.25 179 ALA A CA 1
ATOM 1368 C C . ALA A 1 179 ? 8.675 -6.403 -16.798 1.00 92.25 179 ALA A C 1
ATOM 1370 O O . ALA A 1 179 ? 7.947 -6.208 -15.829 1.00 92.25 179 ALA A O 1
ATOM 1371 N N . THR A 1 180 ? 9.821 -5.732 -16.973 1.00 91.00 180 THR A N 1
ATOM 1372 C CA . THR A 1 180 ? 10.246 -4.641 -16.074 1.00 91.00 180 THR A CA 1
ATOM 1373 C C . THR A 1 180 ? 9.259 -3.482 -16.139 1.00 91.00 180 THR A C 1
ATOM 1375 O O . THR A 1 180 ? 8.823 -2.988 -15.103 1.00 91.00 180 THR A O 1
ATOM 1378 N N . TRP A 1 181 ? 8.842 -3.106 -17.350 1.00 91.06 181 TRP A N 1
ATOM 1379 C CA . TRP A 1 181 ? 7.821 -2.089 -17.567 1.00 91.06 181 TRP A CA 1
ATOM 1380 C C . TRP A 1 181 ? 6.493 -2.463 -16.893 1.00 91.06 181 TRP A C 1
ATOM 1382 O O . TRP A 1 181 ? 5.966 -1.676 -16.117 1.00 91.06 181 TRP A O 1
ATOM 1392 N N . PHE A 1 182 ? 5.989 -3.686 -17.103 1.00 92.00 182 PHE A N 1
ATOM 1393 C CA . PHE A 1 182 ? 4.763 -4.169 -16.456 1.00 92.00 182 PHE A CA 1
ATOM 1394 C C . PHE A 1 182 ? 4.861 -4.109 -14.926 1.00 92.00 182 PHE A C 1
ATOM 1396 O O . PHE A 1 182 ? 3.939 -3.635 -14.261 1.00 92.00 182 PHE A O 1
ATOM 1403 N N . GLY A 1 183 ? 5.989 -4.563 -14.372 1.00 90.81 183 GLY A N 1
ATOM 1404 C CA . GLY A 1 183 ? 6.249 -4.507 -12.938 1.00 90.81 183 GLY A CA 1
ATOM 1405 C C . GLY A 1 183 ? 6.257 -3.075 -12.407 1.00 90.81 183 GLY A C 1
ATOM 1406 O O . GLY A 1 183 ? 5.674 -2.812 -11.364 1.00 90.81 183 GLY A O 1
ATOM 1407 N N . CYS A 1 184 ? 6.871 -2.140 -13.130 1.00 88.25 184 CYS A N 1
ATOM 1408 C CA . CYS A 1 184 ? 6.959 -0.751 -12.691 1.00 88.25 184 CYS A CA 1
ATOM 1409 C C . CYS A 1 184 ? 5.648 0.015 -12.851 1.00 88.25 184 CYS A C 1
ATOM 1411 O O . CYS A 1 184 ? 5.337 0.771 -11.943 1.00 88.25 184 CYS A O 1
ATOM 1413 N N . VAL A 1 185 ? 4.925 -0.190 -13.962 1.00 91.19 185 VAL A N 1
ATOM 1414 C CA . VAL A 1 185 ? 3.847 0.707 -14.422 1.00 91.19 185 VAL A CA 1
ATOM 1415 C C . VAL A 1 185 ? 2.440 0.160 -14.183 1.00 91.19 185 VAL A C 1
ATOM 1417 O O . VAL A 1 185 ? 1.508 0.899 -13.890 1.00 91.19 185 VAL A O 1
ATOM 1420 N N . LEU A 1 186 ? 2.240 -1.155 -14.309 1.00 93.81 186 LEU A N 1
ATOM 1421 C CA . LEU A 1 186 ? 0.908 -1.763 -14.164 1.00 93.81 186 LEU A CA 1
ATOM 1422 C C . LEU A 1 186 ? 0.707 -2.427 -12.807 1.00 93.81 186 LEU A C 1
ATOM 1424 O O . LEU A 1 186 ? -0.371 -2.334 -12.222 1.00 93.81 186 LEU A O 1
ATOM 1428 N N . LEU A 1 187 ? 1.735 -3.081 -12.273 1.00 95.44 187 LEU A N 1
ATOM 1429 C CA . LEU A 1 187 ? 1.606 -3.807 -11.013 1.00 95.44 187 LEU A CA 1
ATOM 1430 C C . LEU A 1 187 ? 1.305 -2.862 -9.836 1.00 95.44 187 LEU A C 1
ATOM 1432 O O . LEU A 1 187 ? 0.448 -3.170 -9.008 1.00 95.44 187 LEU A O 1
ATOM 1436 N N . ARG A 1 188 ? 1.960 -1.698 -9.773 1.00 94.56 188 ARG A N 1
ATOM 1437 C CA . ARG A 1 188 ? 1.776 -0.709 -8.697 1.00 94.56 188 ARG A CA 1
ATOM 1438 C C . ARG A 1 188 ? 0.345 -0.181 -8.580 1.00 94.56 188 ARG A C 1
ATOM 1440 O O . ARG A 1 188 ? -0.206 -0.297 -7.484 1.00 94.56 188 ARG A O 1
ATOM 1447 N N . PRO A 1 189 ? -0.294 0.350 -9.642 1.00 95.50 189 PRO A N 1
ATOM 1448 C CA . PRO A 1 189 ? -1.678 0.808 -9.556 1.00 95.50 189 PRO A CA 1
ATOM 1449 C C . PRO A 1 189 ? -2.645 -0.339 -9.248 1.00 95.50 189 PRO A C 1
ATOM 1451 O O . PRO A 1 189 ? -3.585 -0.133 -8.484 1.00 95.50 189 PRO A O 1
ATOM 1454 N N . CYS A 1 190 ? -2.401 -1.560 -9.742 1.00 97.31 190 CYS A N 1
ATOM 1455 C CA . CYS A 1 190 ? -3.211 -2.721 -9.361 1.00 97.31 190 CYS A CA 1
ATOM 1456 C C . CYS A 1 190 ? -3.143 -2.998 -7.851 1.00 97.31 190 CYS A C 1
ATOM 1458 O O . CYS A 1 190 ? -4.184 -3.149 -7.213 1.00 97.31 190 CYS A O 1
ATOM 1460 N N . ILE A 1 191 ? -1.942 -3.021 -7.261 1.00 97.19 191 ILE A N 1
ATOM 1461 C CA . ILE A 1 191 ? -1.783 -3.222 -5.813 1.00 97.19 191 ILE A CA 1
ATOM 1462 C C . ILE A 1 191 ? -2.392 -2.044 -5.039 1.00 97.19 191 ILE A C 1
ATOM 1464 O O . ILE A 1 191 ? -3.032 -2.271 -4.016 1.00 97.19 191 ILE A O 1
ATOM 1468 N N . ALA A 1 192 ? -2.258 -0.806 -5.530 1.00 96.69 192 ALA A N 1
ATOM 1469 C CA . ALA A 1 192 ? -2.863 0.378 -4.915 1.00 96.69 192 ALA A CA 1
ATOM 1470 C C . ALA A 1 192 ? -4.391 0.270 -4.846 1.00 96.69 192 ALA A C 1
ATOM 1472 O O . ALA A 1 192 ? -4.983 0.486 -3.790 1.00 96.69 192 ALA A O 1
ATOM 1473 N N . VAL A 1 193 ? -5.030 -0.130 -5.948 1.00 97.31 193 VAL A N 1
ATOM 1474 C CA . VAL A 1 193 ? -6.482 -0.346 -6.005 1.00 97.31 193 VAL A CA 1
ATOM 1475 C C . VAL A 1 193 ? -6.902 -1.479 -5.072 1.00 97.31 193 VAL A C 1
ATOM 1477 O O . VAL A 1 193 ? -7.870 -1.322 -4.334 1.00 97.31 193 VAL A O 1
ATOM 1480 N N . ILE A 1 194 ? -6.168 -2.595 -5.049 1.00 96.69 194 ILE A N 1
ATOM 1481 C CA . ILE A 1 194 ? -6.453 -3.706 -4.130 1.00 96.69 194 ILE A CA 1
ATOM 1482 C C . ILE A 1 194 ? -6.338 -3.240 -2.674 1.00 96.69 194 ILE A C 1
ATOM 1484 O O . ILE A 1 194 ? -7.244 -3.497 -1.887 1.00 96.69 194 ILE A O 1
ATOM 1488 N N . ALA A 1 195 ? -5.275 -2.518 -2.314 1.00 95.88 195 ALA A N 1
ATOM 1489 C CA . ALA A 1 195 ? -5.092 -1.977 -0.969 1.00 95.88 195 ALA A CA 1
ATOM 1490 C C . ALA A 1 195 ? -6.229 -1.017 -0.586 1.00 95.88 195 ALA A C 1
ATOM 1492 O O . ALA A 1 195 ? -6.775 -1.122 0.513 1.00 95.88 195 ALA A O 1
ATOM 1493 N N . ALA A 1 196 ? -6.650 -0.149 -1.510 1.00 96.12 196 ALA A N 1
ATOM 1494 C CA . ALA A 1 196 ? -7.794 0.729 -1.308 1.00 96.12 196 ALA A CA 1
ATOM 1495 C C . ALA A 1 196 ? -9.092 -0.069 -1.111 1.00 96.12 196 ALA A C 1
ATOM 1497 O O . ALA A 1 196 ? -9.827 0.203 -0.170 1.00 96.12 196 ALA A O 1
ATOM 1498 N N . ILE A 1 197 ? -9.374 -1.098 -1.911 1.00 96.19 197 ILE A N 1
ATOM 1499 C CA . ILE A 1 197 ? -10.568 -1.941 -1.723 1.00 96.19 197 ILE A CA 1
ATOM 1500 C C . ILE A 1 197 ? -10.525 -2.654 -0.365 1.00 96.19 197 ILE A C 1
ATOM 1502 O O . ILE A 1 197 ? -11.496 -2.608 0.391 1.00 96.19 197 ILE A O 1
ATOM 1506 N N . LEU A 1 198 ? -9.388 -3.261 -0.013 1.00 94.25 198 LEU A N 1
ATOM 1507 C CA . LEU A 1 198 ? -9.201 -3.915 1.283 1.00 94.25 198 LEU A CA 1
ATOM 1508 C C . LEU A 1 198 ? -9.372 -2.928 2.446 1.00 94.25 198 LEU A C 1
ATOM 1510 O O . LEU A 1 198 ? -9.883 -3.319 3.494 1.00 94.25 198 LEU A O 1
ATOM 1514 N N . SER A 1 199 ? -9.038 -1.646 2.250 1.00 94.00 199 SER A N 1
ATOM 1515 C CA . SER A 1 199 ? -9.256 -0.601 3.256 1.00 94.00 199 SER A CA 1
ATOM 1516 C C . SER A 1 199 ? -10.714 -0.356 3.613 1.00 94.00 199 SER A C 1
ATOM 1518 O O . SER A 1 199 ? -11.028 -0.022 4.756 1.00 94.00 199 SER A O 1
ATOM 1520 N N . TRP A 1 200 ? -11.611 -0.586 2.660 1.00 94.69 200 TRP A N 1
ATOM 1521 C CA . TRP A 1 200 ? -13.046 -0.459 2.866 1.00 94.69 200 TRP A CA 1
ATOM 1522 C C . TRP A 1 200 ? -13.682 -1.768 3.340 1.00 94.69 200 TRP A C 1
ATOM 1524 O O . TRP A 1 200 ? -14.611 -1.733 4.142 1.00 94.69 200 TRP A O 1
ATOM 1534 N N . VAL A 1 201 ? -13.186 -2.920 2.880 1.00 93.44 201 VAL A N 1
ATOM 1535 C CA . VAL A 1 201 ? -13.852 -4.217 3.098 1.00 93.44 201 VAL A CA 1
ATOM 1536 C C . VAL A 1 201 ? -13.353 -4.955 4.343 1.00 93.44 201 VAL A C 1
ATOM 1538 O O . VAL A 1 201 ? -14.164 -5.503 5.091 1.00 93.44 201 VAL A O 1
ATOM 1541 N N . CYS A 1 202 ? -12.042 -4.982 4.603 1.00 86.94 202 CYS A N 1
ATOM 1542 C CA . CYS A 1 202 ? -11.474 -5.810 5.676 1.00 86.94 202 CYS A CA 1
ATOM 1543 C C . CYS A 1 202 ? -12.016 -5.492 7.079 1.00 86.94 202 CYS A C 1
ATOM 1545 O O . CYS A 1 202 ? -12.300 -6.438 7.816 1.00 86.94 202 CYS A O 1
ATOM 1547 N N . PRO A 1 203 ? -12.215 -4.218 7.471 1.00 82.56 203 PRO A N 1
ATOM 1548 C CA . PRO A 1 203 ? -12.747 -3.903 8.797 1.00 82.56 203 PRO A CA 1
ATOM 1549 C C . PRO A 1 203 ? -14.160 -4.445 9.047 1.00 82.56 203 PRO A C 1
ATOM 1551 O O . PRO A 1 203 ? -14.500 -4.767 10.183 1.00 82.56 203 PRO A O 1
ATOM 1554 N N . VAL A 1 204 ? -14.969 -4.582 7.990 1.00 83.31 204 VAL A N 1
ATOM 1555 C CA . VAL A 1 204 ? -16.312 -5.179 8.066 1.00 83.31 204 VAL A CA 1
ATOM 1556 C C . VAL A 1 204 ? -16.215 -6.681 8.330 1.00 83.31 204 VAL A C 1
ATOM 1558 O O . VAL A 1 204 ? -16.960 -7.228 9.138 1.00 83.31 204 VAL A O 1
ATOM 1561 N N . TRP A 1 205 ? -15.274 -7.352 7.665 1.00 81.75 205 TRP A N 1
ATOM 1562 C CA . TRP A 1 205 ? -15.077 -8.794 7.800 1.00 81.75 205 TRP A CA 1
ATOM 1563 C C . TRP A 1 205 ? -14.507 -9.184 9.159 1.00 81.75 205 TRP A C 1
ATOM 1565 O O . TRP A 1 205 ? -14.908 -10.207 9.707 1.00 81.75 205 TRP A O 1
ATOM 1575 N N . HIS A 1 206 ? -13.597 -8.374 9.705 1.00 76.88 206 HIS A N 1
ATOM 1576 C CA . HIS A 1 206 ? -13.024 -8.641 11.021 1.00 76.88 206 HIS A CA 1
ATOM 1577 C C . HIS A 1 206 ? -14.099 -8.600 12.109 1.00 76.88 206 HIS A C 1
ATOM 1579 O O . HIS A 1 206 ? -14.231 -9.557 12.859 1.00 76.88 206 HIS A O 1
ATOM 1585 N N . HIS A 1 207 ? -14.954 -7.573 12.087 1.00 74.94 207 HIS A N 1
ATOM 1586 C CA . HIS A 1 207 ? -16.041 -7.427 13.055 1.00 74.94 207 HIS A CA 1
ATOM 1587 C C . HIS A 1 207 ? -17.036 -8.591 13.019 1.00 74.94 207 HIS A C 1
ATOM 1589 O O . HIS A 1 207 ? -17.576 -8.990 14.045 1.00 74.94 207 HIS A O 1
ATOM 1595 N N . ARG A 1 208 ? -17.309 -9.138 11.830 1.00 79.81 208 ARG A N 1
ATOM 1596 C CA . ARG A 1 208 ? -18.201 -10.292 11.707 1.00 79.81 208 ARG A CA 1
ATOM 1597 C C . ARG A 1 208 ? -17.598 -11.539 12.353 1.00 79.81 208 ARG A C 1
ATOM 1599 O O . ARG A 1 208 ? -18.321 -12.271 13.011 1.00 79.81 208 ARG A O 1
ATOM 1606 N N . LYS A 1 209 ? -16.294 -11.765 12.175 1.00 76.81 209 LYS A N 1
ATOM 1607 C CA . LYS A 1 209 ? -15.610 -12.905 12.792 1.00 76.81 209 LYS A CA 1
ATOM 1608 C C . LYS A 1 209 ? -15.554 -12.793 14.304 1.00 76.81 209 LYS A C 1
ATOM 1610 O O . LYS A 1 209 ? -15.763 -13.797 14.964 1.00 76.81 209 LYS A O 1
ATOM 1615 N N . ASP A 1 210 ? -15.295 -11.600 14.828 1.00 75.81 210 ASP A N 1
ATOM 1616 C CA . ASP A 1 210 ? -15.221 -11.400 16.275 1.00 75.81 210 ASP A CA 1
ATOM 1617 C C . ASP A 1 210 ? -16.593 -11.681 16.914 1.00 75.81 210 ASP A C 1
ATOM 1619 O O . ASP A 1 210 ? -16.672 -12.439 17.872 1.00 75.81 210 ASP A O 1
ATOM 1623 N N . ALA A 1 211 ? -17.679 -11.212 16.285 1.00 78.31 211 ALA A N 1
ATOM 1624 C CA . ALA A 1 211 ? -19.044 -11.521 16.717 1.00 78.31 211 ALA A CA 1
ATOM 1625 C C . ALA A 1 211 ? -19.406 -13.016 16.590 1.00 78.31 211 ALA A C 1
ATOM 1627 O O . ALA A 1 211 ? -20.119 -13.552 17.431 1.00 78.31 211 ALA A O 1
ATOM 1628 N N . GLU A 1 212 ? -18.933 -13.703 15.542 1.00 85.75 212 GLU A N 1
ATOM 1629 C CA . GLU A 1 212 ? -19.133 -15.153 15.383 1.00 85.75 212 GLU A CA 1
ATOM 1630 C C . GLU A 1 212 ? -18.350 -15.957 16.437 1.00 85.75 212 GLU A C 1
ATOM 1632 O O . GLU A 1 212 ? -18.842 -16.974 16.914 1.00 85.75 212 GLU A O 1
ATOM 1637 N N . VAL A 1 213 ? -17.143 -15.520 16.815 1.00 83.81 213 VAL A N 1
ATOM 1638 C CA . VAL A 1 213 ? -16.346 -16.164 17.872 1.00 83.81 213 VAL A CA 1
ATOM 1639 C C . VAL A 1 213 ? -17.003 -15.968 19.234 1.00 83.81 213 VAL A C 1
ATOM 1641 O O . VAL A 1 213 ? -17.190 -16.950 19.941 1.00 83.81 213 VAL A O 1
ATOM 1644 N N . GLU A 1 214 ? -17.419 -14.744 19.553 1.00 81.38 214 GLU A N 1
ATOM 1645 C CA . GLU A 1 214 ? -18.102 -14.421 20.810 1.00 81.38 214 GLU A CA 1
ATOM 1646 C C . GLU A 1 214 ? -19.414 -15.210 20.960 1.00 81.38 214 GLU A C 1
ATOM 1648 O O . GLU A 1 214 ? -19.675 -15.791 22.009 1.00 81.38 214 GLU A O 1
ATOM 1653 N N . ALA A 1 215 ? -20.197 -15.341 19.882 1.00 87.06 215 ALA A N 1
ATOM 1654 C CA . ALA A 1 215 ? -21.410 -16.160 19.889 1.00 87.06 215 ALA A CA 1
ATOM 1655 C C . ALA A 1 215 ? -21.127 -17.652 20.155 1.00 87.06 215 ALA A C 1
ATOM 1657 O O . ALA A 1 215 ? -21.857 -18.286 20.913 1.00 87.06 215 ALA A O 1
ATOM 1658 N N . ASN A 1 216 ? -20.063 -18.207 19.562 1.00 88.31 216 ASN A N 1
ATOM 1659 C CA . ASN A 1 216 ? -19.682 -19.606 19.777 1.00 88.31 216 ASN A CA 1
ATOM 1660 C C . ASN A 1 216 ? -19.123 -19.854 21.190 1.00 88.31 216 ASN A C 1
ATOM 1662 O O . ASN A 1 216 ? -19.272 -20.954 21.718 1.00 88.31 216 ASN A O 1
ATOM 1666 N N . GLU A 1 217 ? -18.446 -18.870 21.790 1.00 86.56 217 GLU A N 1
ATOM 1667 C CA . GLU A 1 217 ? -17.959 -18.962 23.173 1.00 86.56 217 GLU A CA 1
ATOM 1668 C C . GLU A 1 217 ? -19.130 -18.966 24.163 1.00 86.56 217 GLU A C 1
ATOM 1670 O O . GLU A 1 217 ? -19.184 -19.838 25.027 1.00 86.56 217 GLU A O 1
ATOM 1675 N N . LEU A 1 218 ? -20.128 -18.099 23.962 1.00 87.94 218 LEU A N 1
ATOM 1676 C CA . LEU A 1 218 ? -21.344 -18.073 24.782 1.00 87.94 218 LEU A CA 1
ATOM 1677 C C . LEU A 1 218 ? -22.163 -19.371 24.685 1.00 87.94 218 LEU A C 1
ATOM 1679 O O . LEU A 1 218 ? -22.686 -19.845 25.691 1.00 87.94 218 LEU A O 1
ATOM 1683 N N . GLU A 1 219 ? -22.277 -19.961 23.491 1.00 91.44 219 GLU A N 1
ATOM 1684 C CA . GLU A 1 219 ? -22.966 -21.247 23.307 1.00 91.44 219 GLU A CA 1
ATOM 1685 C C . GLU A 1 219 ? -22.243 -22.379 24.048 1.00 91.44 219 GLU A C 1
ATOM 1687 O O . GLU A 1 219 ? -22.876 -23.195 24.715 1.00 91.44 219 GLU A O 1
ATOM 1692 N N . ARG A 1 220 ? -20.907 -22.387 24.008 1.00 88.44 220 ARG A N 1
ATOM 1693 C CA . ARG A 1 220 ? -20.093 -23.383 24.708 1.00 88.44 220 ARG A CA 1
ATOM 1694 C C . ARG A 1 220 ? -20.189 -23.258 26.229 1.00 88.44 220 ARG A C 1
ATOM 1696 O O . ARG A 1 220 ? -20.295 -24.272 26.914 1.00 88.44 220 ARG A O 1
ATOM 1703 N N . ASP A 1 221 ? -20.179 -22.034 26.748 1.00 86.88 221 ASP A N 1
ATOM 1704 C CA . ASP A 1 221 ? -20.329 -21.790 28.183 1.00 86.88 221 ASP A CA 1
ATOM 1705 C C . ASP A 1 221 ? -21.732 -22.193 28.674 1.00 86.88 221 ASP A C 1
ATOM 1707 O O . ASP A 1 221 ? -21.876 -22.721 29.778 1.00 86.88 221 ASP A O 1
ATOM 1711 N N . ALA A 1 222 ? -22.765 -22.025 27.839 1.00 87.19 222 ALA A N 1
ATOM 1712 C CA . ALA A 1 222 ? -24.113 -22.507 28.137 1.00 87.19 222 ALA A CA 1
ATOM 1713 C C . ALA A 1 222 ? -24.186 -24.047 28.197 1.00 87.19 222 ALA A C 1
ATOM 1715 O O . ALA A 1 222 ? -24.785 -24.595 29.125 1.00 87.19 222 ALA A O 1
ATOM 1716 N N . GLU A 1 223 ? -23.535 -24.752 27.263 1.00 90.69 223 GLU A N 1
ATOM 1717 C CA . GLU A 1 223 ? -23.461 -26.222 27.273 1.00 90.69 223 GLU A CA 1
ATOM 1718 C C . GLU A 1 223 ? -22.723 -26.767 28.512 1.00 90.69 223 GLU A C 1
ATOM 1720 O O . GLU A 1 223 ? -23.146 -27.768 29.104 1.00 90.69 223 GLU A O 1
ATOM 1725 N N . ASP A 1 224 ? -21.646 -26.103 28.944 1.00 84.81 224 ASP A N 1
ATOM 1726 C CA . ASP A 1 224 ? -20.893 -26.504 30.136 1.00 84.81 224 ASP A CA 1
ATOM 1727 C C . ASP A 1 224 ? -21.737 -26.348 31.417 1.00 84.81 224 ASP A C 1
ATOM 1729 O O . ASP A 1 224 ? -21.698 -27.225 32.287 1.00 84.81 224 ASP A O 1
ATOM 1733 N N . VAL A 1 225 ? -22.564 -25.301 31.528 1.00 84.00 225 VAL A N 1
ATOM 1734 C CA . VAL A 1 225 ? -23.480 -25.106 32.671 1.00 84.00 225 VAL A CA 1
ATOM 1735 C C . VAL A 1 225 ? -24.560 -26.192 32.726 1.00 84.00 225 VAL A C 1
ATOM 1737 O O . VAL A 1 225 ? -24.809 -26.755 33.799 1.00 84.00 225 VAL A O 1
ATOM 1740 N N . ASP A 1 226 ? -25.155 -26.548 31.586 1.00 82.88 226 ASP A N 1
ATOM 1741 C CA . ASP A 1 226 ? -26.159 -27.617 31.513 1.00 82.88 226 ASP A CA 1
ATOM 1742 C C . ASP A 1 226 ? -25.568 -28.988 31.883 1.00 82.88 226 ASP A C 1
ATOM 1744 O O . ASP A 1 226 ? -26.237 -29.817 32.510 1.00 82.88 226 ASP A O 1
ATOM 1748 N N . SER A 1 227 ? -24.287 -29.220 31.574 1.00 79.25 227 SER A N 1
ATOM 1749 C CA . SER A 1 227 ? -23.589 -30.457 31.945 1.00 79.25 227 SER A CA 1
ATOM 1750 C C . SER A 1 227 ? -23.419 -30.624 33.464 1.00 79.25 227 SER A C 1
ATOM 1752 O O . SER A 1 227 ? -23.516 -31.743 33.975 1.00 79.25 227 SER A O 1
ATOM 1754 N N . VAL A 1 228 ? -23.229 -29.522 34.202 1.00 78.62 228 VAL A N 1
ATOM 1755 C CA . VAL A 1 228 ? -23.098 -29.517 35.672 1.00 78.62 228 VAL A CA 1
ATOM 1756 C C . VAL A 1 228 ? -24.450 -29.726 36.357 1.00 78.62 228 VAL A C 1
ATOM 1758 O O . VAL A 1 228 ? -24.514 -30.308 37.440 1.00 78.62 228 VAL A O 1
ATOM 1761 N N . LEU A 1 229 ? -25.539 -29.277 35.731 1.00 73.38 229 LEU A N 1
ATOM 1762 C CA . LEU A 1 229 ? -26.895 -29.381 36.275 1.00 73.38 229 LEU A CA 1
ATOM 1763 C C . LEU A 1 229 ? -27.588 -30.716 35.957 1.00 73.38 229 LEU A C 1
ATOM 1765 O O . LEU A 1 229 ? -28.705 -30.945 36.430 1.00 73.38 229 LEU A O 1
ATOM 1769 N N . SER A 1 230 ? -26.946 -31.615 35.202 1.00 73.56 230 SER A N 1
ATOM 1770 C CA . SER A 1 230 ? -27.523 -32.920 34.879 1.00 73.56 230 SER A CA 1
ATOM 1771 C C . SER A 1 230 ? -27.636 -33.815 36.133 1.00 73.56 230 SER A C 1
ATOM 1773 O O . SER A 1 230 ? -26.621 -34.139 36.765 1.00 73.56 230 SER A O 1
ATOM 1775 N N . PRO A 1 231 ? -28.858 -34.251 36.505 1.00 73.88 231 PRO A N 1
ATOM 1776 C CA . PRO A 1 231 ? -29.144 -34.949 37.762 1.00 73.88 231 PRO A CA 1
ATOM 1777 C C . PRO A 1 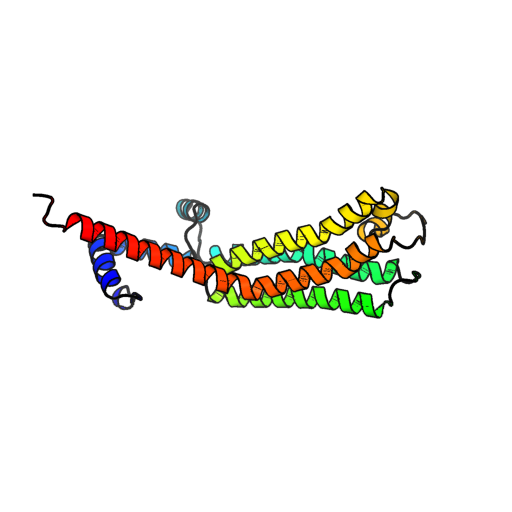231 ? -28.587 -36.381 37.857 1.00 73.88 231 PRO A C 1
ATOM 1779 O O . PRO A 1 231 ? -28.706 -36.998 38.912 1.00 73.88 231 PRO A O 1
ATOM 1782 N N . ASP A 1 232 ? -27.947 -36.900 36.808 1.00 67.75 232 ASP A N 1
ATOM 1783 C CA . ASP A 1 232 ? -27.396 -38.265 36.765 1.00 67.75 232 ASP A CA 1
ATOM 1784 C C . ASP A 1 232 ? -25.997 -38.399 37.417 1.00 67.75 232 ASP A C 1
ATOM 1786 O O . ASP A 1 232 ? -25.355 -39.445 37.310 1.00 67.75 232 ASP A O 1
ATOM 1790 N N . SER A 1 233 ? -25.502 -37.351 38.089 1.00 56.22 233 SER A N 1
ATOM 1791 C CA . SER A 1 233 ? -24.190 -37.329 38.767 1.00 56.22 233 SER A CA 1
ATOM 1792 C C . SER A 1 233 ? -24.238 -37.495 40.299 1.00 56.22 233 SER A C 1
ATOM 1794 O O . SER A 1 233 ? -23.194 -37.409 40.953 1.00 56.22 233 SER A O 1
ATOM 1796 N N . LEU A 1 234 ? -25.415 -37.782 40.870 1.00 55.12 234 LEU A N 1
ATOM 1797 C CA . LEU A 1 234 ? -25.625 -38.148 42.284 1.00 55.12 234 LEU A CA 1
ATOM 1798 C C . LEU A 1 234 ? -26.003 -39.627 42.428 1.00 55.12 234 LEU A C 1
ATOM 1800 O O . LEU A 1 234 ? -25.466 -40.269 43.361 1.00 55.12 234 LEU A O 1
#